Protein AF-A0A8X6YL92-F1 (afdb_monomer_lite)

Radius of gyration: 33.21 Å; chains: 1; bounding box: 77×21×109 Å

Organism: NCBI:txid2747483

Foldseek 3Di:
DDDDDFQFADFAPDPAPQKDWPDRGGTAQDKIAIDGDQQWDWADDRIWGQHPVNYIPDHHIYTDGQFADDADAADQKDKAADPGGTAFGKIAIDHHAQWDWDFDGMWGQHSNNYTPDHHTHTAGWAAQLDAADQWGKPPDDRIGDAQDKIAIGGHPQWDWDWDRMWGQHRSSYTPGHDIHIDGDDDDD

InterPro domains:
  IPR000436 Sushi/SCR/CCP domain [PF00084] (9-63)
  IPR000436 Sushi/SCR/CCP domain [PF00084] (68-122)
  IPR000436 Sushi/SCR/CCP domain [PF00084] (126-181)
  IPR000436 Sushi/SCR/CCP domain [PS50923] (7-65)
  IPR000436 Sushi/SCR/CCP domain [PS50923] (66-124)
  IPR000436 Sushi/SCR/CCP domain [PS50923] (125-183)
  IPR000436 Sushi/SCR/CCP domain [SM00032] (9-63)
  IPR000436 Sushi/SCR/CCP domain [SM00032] (68-122)
  IPR000436 Sushi/SCR/CCP domain [SM00032] (126-181)
  IPR000436 Sushi/SCR/CCP domain [cd00033] (9-64)
  IPR000436 Sushi/SCR/CCP domain [cd00033] (68-123)
  IPR000436 Sushi/SCR/CCP domain [cd00033] (126-182)
  IPR035976 Sushi/SCR/CCP superfamily [SSF57535] (7-77)
  IPR035976 Sushi/SCR/CCP superfamily [SSF57535] (62-125)
  IPR035976 Sushi/SCR/CCP superfamily [SSF57535] (125-183)
  IPR051277 SEZ6/CSMD/C4BPB Neuronal & Immune Regulators [PTHR45656] (9-184)

pLDDT: mean 91.44, std 8.13, range [45.53, 98.0]

Structure (mmCIF, N/CA/C/O backbone):
data_AF-A0A8X6YL92-F1
#
_entry.id   AF-A0A8X6YL92-F1
#
loop_
_atom_site.group_PDB
_atom_site.id
_atom_site.type_symbol
_atom_site.label_atom_id
_atom_site.label_alt_id
_atom_site.label_comp_id
_atom_site.label_asym_id
_atom_site.label_entity_id
_atom_site.label_seq_id
_atom_site.pdbx_PDB_ins_code
_atom_site.Cartn_x
_atom_site.Cartn_y
_atom_site.Cartn_z
_atom_site.occupancy
_atom_site.B_iso_or_equiv
_atom_site.auth_seq_id
_atom_site.auth_comp_id
_atom_site.auth_asym_id
_atom_site.auth_atom_id
_atom_site.pdbx_PDB_model_num
ATOM 1 N N . MET A 1 1 ? -34.386 1.528 66.448 1.00 45.53 1 MET A N 1
ATOM 2 C CA . MET A 1 1 ? -33.677 2.077 65.272 1.00 45.53 1 MET A CA 1
ATOM 3 C C . MET A 1 1 ? -34.013 1.185 64.087 1.00 45.53 1 MET A C 1
ATOM 5 O O . MET A 1 1 ? -33.900 -0.024 64.230 1.00 45.53 1 MET A O 1
ATOM 9 N N . CYS A 1 2 ? -34.526 1.742 62.989 1.00 58.66 2 CYS A N 1
ATOM 10 C CA . CYS A 1 2 ? -34.916 0.974 61.805 1.00 58.66 2 CYS A CA 1
ATOM 11 C C . CYS A 1 2 ? -33.681 0.798 60.910 1.00 58.66 2 CYS A C 1
ATOM 13 O O . CYS A 1 2 ? -33.116 1.792 60.460 1.00 58.66 2 CYS A O 1
ATOM 15 N N . PHE A 1 3 ? -33.233 -0.439 60.689 1.00 60.66 3 PHE A N 1
ATOM 16 C CA . PHE A 1 3 ? -32.229 -0.733 59.668 1.00 60.66 3 PHE A CA 1
ATOM 17 C C . PHE A 1 3 ? -32.929 -0.648 58.311 1.00 60.66 3 PHE A C 1
ATOM 19 O O . PHE A 1 3 ? -33.671 -1.552 57.939 1.00 60.66 3 PHE A O 1
ATOM 26 N N . ILE A 1 4 ? -32.744 0.458 57.591 1.00 66.81 4 ILE A N 1
ATOM 27 C CA . ILE A 1 4 ? -33.163 0.539 56.191 1.00 66.81 4 ILE A CA 1
ATOM 28 C C . ILE A 1 4 ? -32.165 -0.315 55.399 1.00 66.81 4 ILE A C 1
ATOM 30 O O . ILE A 1 4 ? -30.976 0.013 55.406 1.00 66.81 4 ILE A O 1
ATOM 34 N N . PRO A 1 5 ? -32.593 -1.412 54.749 1.00 68.69 5 PRO A N 1
ATOM 35 C CA . PRO A 1 5 ? -31.686 -2.213 53.946 1.00 68.69 5 PRO A CA 1
ATOM 36 C C . PRO A 1 5 ? -31.188 -1.364 52.775 1.00 68.69 5 PRO A C 1
ATOM 38 O O . PRO A 1 5 ? -31.976 -0.840 51.986 1.00 68.69 5 PRO A O 1
ATOM 41 N N . VAL A 1 6 ? -29.869 -1.199 52.682 1.00 76.62 6 VAL A N 1
ATOM 42 C CA . VAL A 1 6 ? -29.249 -0.487 51.565 1.00 76.62 6 VAL A CA 1
ATOM 43 C C . VAL A 1 6 ? -29.395 -1.371 50.333 1.00 76.62 6 VAL A C 1
ATOM 45 O O . VAL A 1 6 ? -28.837 -2.463 50.275 1.00 76.62 6 VAL A O 1
ATOM 48 N N . ILE A 1 7 ? -30.161 -0.908 49.348 1.00 83.62 7 ILE A N 1
ATOM 49 C CA . ILE A 1 7 ? -30.271 -1.589 48.059 1.00 83.62 7 ILE A CA 1
ATOM 50 C C . ILE A 1 7 ? -28.931 -1.404 47.345 1.00 83.62 7 ILE A C 1
ATOM 52 O O . ILE A 1 7 ? -28.577 -0.283 46.963 1.00 83.62 7 ILE A O 1
ATOM 56 N N . GLN A 1 8 ? -28.186 -2.497 47.209 1.00 88.50 8 GLN A N 1
ATOM 57 C CA . GLN A 1 8 ? -26.907 -2.537 46.513 1.00 88.50 8 GLN A CA 1
ATOM 58 C C . GLN A 1 8 ? -26.902 -3.653 45.479 1.00 88.50 8 GLN A C 1
ATOM 60 O O . GLN A 1 8 ? -27.349 -4.762 45.755 1.00 88.50 8 GLN A O 1
ATOM 65 N N . CYS A 1 9 ? -26.369 -3.348 44.304 1.00 89.06 9 CYS A N 1
ATOM 66 C CA . CYS A 1 9 ? -26.161 -4.321 43.248 1.00 89.06 9 CYS A CA 1
ATOM 67 C C . CYS A 1 9 ? -24.878 -5.138 43.484 1.00 89.06 9 CYS A C 1
ATOM 69 O O . CYS A 1 9 ? -23.947 -4.659 44.149 1.00 89.06 9 CYS A O 1
ATOM 71 N N . PRO A 1 10 ? -24.799 -6.368 42.941 1.00 89.00 10 PRO A N 1
ATOM 72 C CA . PRO A 1 10 ? -23.614 -7.207 43.069 1.00 89.00 10 PRO A CA 1
ATOM 73 C C . PRO A 1 10 ? -22.372 -6.535 42.454 1.00 89.00 10 PRO A C 1
ATOM 75 O O . PRO A 1 10 ? -22.501 -5.701 41.549 1.00 89.00 10 PRO A O 1
ATOM 78 N N . PRO A 1 11 ? -21.155 -6.877 42.931 1.00 87.44 11 PRO A N 1
ATOM 79 C CA . PRO A 1 11 ? -19.922 -6.479 42.259 1.00 87.44 11 PRO A CA 1
ATOM 80 C C . PRO A 1 11 ? -19.959 -6.888 40.783 1.00 87.44 11 PRO A C 1
ATOM 82 O O . PRO A 1 11 ? -20.392 -7.990 40.454 1.00 87.44 11 PRO A O 1
ATOM 85 N N . LEU A 1 12 ? -19.499 -5.999 39.906 1.00 84.69 12 LEU A N 1
ATOM 86 C CA . LEU A 1 12 ? -19.328 -6.313 38.492 1.00 84.69 12 LEU A CA 1
ATOM 87 C C . LEU A 1 12 ? -18.111 -7.230 38.356 1.00 84.69 12 LEU A C 1
ATOM 89 O O . LEU A 1 12 ? -17.014 -6.848 38.760 1.00 84.69 12 LEU A O 1
ATOM 93 N N . ASN A 1 13 ? -18.310 -8.431 37.818 1.00 78.00 13 ASN A N 1
ATOM 94 C CA . ASN A 1 13 ? -17.210 -9.300 37.421 1.00 78.00 13 ASN A CA 1
ATOM 95 C C . ASN A 1 13 ? -16.853 -8.968 35.971 1.00 78.00 13 ASN A C 1
ATOM 97 O O . ASN A 1 13 ? -17.548 -9.398 35.053 1.00 78.00 13 ASN A O 1
ATOM 101 N N . LEU A 1 14 ? -15.843 -8.122 35.780 1.00 79.56 14 LEU A N 1
ATOM 102 C CA . LEU A 1 14 ? -15.390 -7.726 34.450 1.00 79.56 14 LEU A CA 1
ATOM 103 C C . LEU A 1 14 ? -14.386 -8.767 33.960 1.00 79.56 14 LEU A C 1
ATOM 105 O O . LEU A 1 14 ? -13.250 -8.798 34.423 1.00 79.56 14 LEU A O 1
ATOM 109 N N . GLU A 1 15 ? -14.829 -9.644 33.064 1.00 76.25 15 GLU A N 1
ATOM 110 C CA . GLU A 1 15 ? -13.953 -10.650 32.452 1.00 76.25 15 GLU A CA 1
ATOM 111 C C . GLU A 1 15 ? -13.020 -10.031 31.400 1.00 76.25 15 GLU A C 1
ATOM 113 O O . GLU A 1 15 ? -11.918 -10.529 31.179 1.00 76.25 15 GLU A O 1
ATOM 118 N N . ASP A 1 16 ? -13.429 -8.914 30.790 1.00 79.00 16 ASP A N 1
ATOM 119 C CA . ASP A 1 16 ? -12.630 -8.180 29.815 1.00 79.00 16 ASP A CA 1
ATOM 120 C C . ASP A 1 16 ? -11.698 -7.164 30.489 1.00 79.00 16 ASP A C 1
ATOM 122 O O . ASP A 1 16 ? -12.131 -6.179 31.092 1.00 79.00 16 ASP A O 1
ATOM 126 N N . THR A 1 17 ? -10.393 -7.386 30.336 1.00 78.62 17 THR A N 1
ATOM 127 C CA . THR A 1 17 ? -9.331 -6.534 30.882 1.00 78.62 17 THR A CA 1
ATOM 128 C C . THR A 1 17 ? -9.236 -5.158 30.223 1.00 78.62 17 THR A C 1
ATOM 130 O O . THR A 1 17 ? -8.612 -4.258 30.785 1.00 78.62 17 THR A O 1
ATOM 133 N N . HIS A 1 18 ? -9.807 -4.980 29.029 1.00 82.69 18 HIS A N 1
ATOM 134 C CA . HIS A 1 18 ? -9.761 -3.717 28.289 1.00 82.69 18 HIS A CA 1
ATOM 135 C C . HIS A 1 18 ? -10.883 -2.762 28.693 1.00 82.69 18 HIS A C 1
ATOM 137 O O . HIS A 1 18 ? -10.782 -1.561 28.442 1.00 82.69 18 HIS A O 1
ATOM 143 N N . LEU A 1 19 ? -11.933 -3.267 29.340 1.00 90.12 19 LEU A N 1
ATOM 144 C CA . LEU A 1 19 ? -13.094 -2.474 29.702 1.00 90.12 19 LEU A CA 1
ATOM 145 C C . LEU A 1 19 ? -12.771 -1.491 30.837 1.00 90.12 19 LEU A C 1
ATOM 147 O O . LEU A 1 19 ? -12.385 -1.881 31.940 1.00 90.12 19 LEU A O 1
ATOM 151 N N . ARG A 1 20 ? -12.959 -0.192 30.584 1.00 88.62 20 ARG A N 1
ATOM 152 C CA . ARG A 1 20 ? -12.733 0.877 31.568 1.00 88.62 20 ARG A CA 1
ATOM 1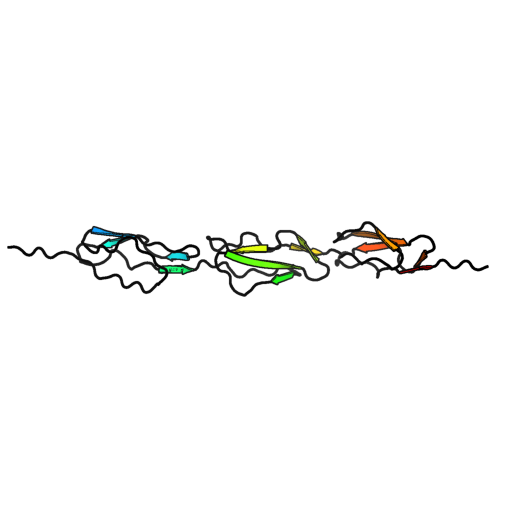53 C C . ARG A 1 20 ? -14.056 1.331 32.168 1.00 88.62 20 ARG A C 1
ATOM 155 O O . ARG A 1 20 ? -15.040 1.491 31.452 1.00 88.62 20 ARG A O 1
ATOM 162 N N . THR A 1 21 ? -14.072 1.582 33.478 1.00 86.12 21 THR A N 1
ATOM 163 C CA . THR A 1 21 ? -15.259 2.071 34.198 1.00 86.12 21 THR A CA 1
ATOM 164 C C . THR A 1 21 ? -14.949 3.331 34.982 1.00 86.12 21 THR A C 1
ATOM 166 O O . THR A 1 21 ? -13.956 3.368 35.707 1.00 86.12 21 THR A O 1
ATOM 169 N N . GLU A 1 22 ? -15.831 4.324 34.918 1.00 73.31 22 GLU A N 1
ATOM 170 C CA . GLU A 1 22 ? -15.647 5.597 35.634 1.00 73.31 22 GLU A CA 1
ATOM 171 C C . GLU A 1 22 ? -16.256 5.604 37.047 1.00 73.31 22 GLU A C 1
ATOM 173 O O . GLU A 1 22 ? -15.934 6.468 37.862 1.00 73.31 22 GLU A O 1
ATOM 178 N N . ALA A 1 23 ? -17.131 4.644 37.368 1.00 71.38 23 ALA A N 1
ATOM 179 C CA . ALA A 1 23 ? -17.841 4.597 38.643 1.00 71.38 23 ALA A CA 1
ATOM 180 C C . ALA A 1 23 ? -17.914 3.180 39.223 1.00 71.38 23 ALA A C 1
ATOM 182 O O . ALA A 1 23 ? -18.329 2.237 38.558 1.00 71.38 23 ALA A O 1
ATOM 183 N N . HIS A 1 24 ? -17.602 3.060 40.514 1.00 73.31 24 HIS A N 1
ATOM 184 C CA . HIS A 1 24 ? -17.739 1.818 41.287 1.00 73.31 24 HIS A CA 1
ATOM 185 C C . HIS A 1 24 ? -18.915 1.860 42.277 1.00 73.31 24 HIS A C 1
ATOM 187 O O . HIS A 1 24 ? -19.033 0.987 43.139 1.00 73.31 24 HIS A O 1
ATOM 193 N N . ASN A 1 25 ? -19.776 2.887 42.207 1.00 82.88 25 ASN A N 1
ATOM 194 C CA . ASN A 1 25 ? -20.928 2.984 43.099 1.00 82.88 25 ASN A CA 1
ATOM 195 C C . ASN A 1 25 ? -22.001 1.962 42.696 1.00 82.88 25 ASN A C 1
ATOM 197 O O . ASN A 1 25 ? -22.417 1.894 41.540 1.00 82.88 25 ASN A O 1
ATOM 201 N N . ARG A 1 26 ? -22.473 1.191 43.675 1.00 88.38 26 ARG A N 1
ATOM 202 C CA . ARG A 1 26 ? -23.428 0.090 43.499 1.00 88.38 26 ARG A CA 1
ATOM 203 C C . ARG A 1 26 ? -24.756 0.332 44.213 1.00 88.38 26 ARG A C 1
ATOM 205 O O . ARG A 1 26 ? -25.547 -0.595 44.312 1.00 88.38 26 ARG A O 1
ATOM 212 N N . THR A 1 27 ? -24.989 1.516 44.780 1.00 90.88 27 THR A N 1
ATOM 213 C CA . THR A 1 27 ? -26.267 1.836 45.435 1.00 90.88 27 THR A CA 1
ATOM 214 C C . THR A 1 27 ? -27.390 1.978 44.417 1.00 90.88 27 THR A C 1
ATOM 216 O O . THR A 1 27 ? -27.150 2.414 43.298 1.00 90.88 27 THR A O 1
ATOM 219 N N . TYR A 1 28 ? -28.629 1.701 44.819 1.00 92.00 28 TYR A N 1
ATOM 220 C CA . TYR A 1 28 ? -29.815 1.962 43.998 1.00 92.00 28 TYR A CA 1
ATOM 221 C C . TYR A 1 28 ? -29.763 3.314 43.267 1.00 92.00 28 TYR A C 1
ATOM 223 O O . TYR A 1 28 ? -29.473 4.349 43.870 1.00 92.00 28 TYR A O 1
ATOM 231 N N . GLY A 1 29 ? -30.043 3.289 41.963 1.00 90.12 29 GLY A N 1
ATOM 232 C CA . GLY A 1 29 ? -30.002 4.454 41.082 1.00 90.12 29 GLY A CA 1
ATOM 233 C C . GLY A 1 29 ? -28.601 4.865 40.616 1.00 90.12 29 GLY A C 1
ATOM 234 O O . GLY A 1 29 ? -28.495 5.777 39.796 1.00 90.12 29 GLY A O 1
ATOM 235 N N . SER A 1 30 ? -27.528 4.217 41.090 1.00 91.06 30 SER A N 1
ATOM 236 C CA . SER A 1 30 ? -26.180 4.468 40.577 1.00 91.06 30 SER A CA 1
ATOM 237 C C . SER A 1 30 ? -26.076 4.067 39.107 1.00 91.06 30 SER A C 1
ATOM 239 O O . SER A 1 30 ? -26.706 3.106 38.661 1.00 91.06 30 SER A O 1
ATOM 241 N N . ARG A 1 31 ? -25.276 4.826 38.356 1.00 92.44 31 ARG A N 1
ATOM 242 C CA . ARG A 1 31 ? -24.988 4.587 36.941 1.00 92.44 31 ARG A CA 1
ATOM 243 C C . ARG A 1 31 ? -23.511 4.250 36.807 1.00 92.44 31 ARG A C 1
ATOM 245 O O . ARG A 1 31 ? -22.675 4.979 37.338 1.00 92.44 31 ARG A O 1
ATOM 252 N N . VAL A 1 32 ? -23.208 3.168 36.105 1.00 91.38 32 VAL A N 1
ATOM 253 C CA . VAL A 1 32 ? -21.837 2.787 35.759 1.00 91.38 32 VAL A CA 1
ATOM 254 C C . VAL A 1 32 ? -21.682 2.981 34.264 1.00 91.38 32 VAL A C 1
ATOM 256 O O . VAL A 1 32 ? -22.433 2.383 33.498 1.00 91.38 32 VAL A O 1
ATOM 259 N N . MET A 1 33 ? -20.758 3.857 33.876 1.00 92.56 33 MET A N 1
ATOM 260 C CA . MET A 1 33 ? -20.428 4.127 32.482 1.00 92.56 33 MET A CA 1
ATOM 261 C C . MET A 1 33 ? -19.157 3.376 32.100 1.00 92.56 33 MET A C 1
ATOM 263 O O . MET A 1 33 ? -18.184 3.364 32.862 1.00 92.56 33 MET A O 1
ATOM 267 N N . PHE A 1 34 ? -19.204 2.762 30.926 1.00 93.12 34 PHE A N 1
ATOM 268 C CA . PHE A 1 34 ? -18.147 1.949 30.356 1.00 93.12 34 PHE A CA 1
ATOM 269 C C . PHE A 1 34 ? -17.548 2.628 29.130 1.00 93.12 34 PHE A C 1
ATOM 271 O O . PHE A 1 34 ? -18.253 3.274 28.354 1.00 93.12 34 PHE A O 1
ATOM 278 N N . SER A 1 35 ? -16.247 2.448 28.939 1.00 93.88 35 SER A N 1
ATOM 279 C CA . SER A 1 35 ? -15.537 2.878 27.740 1.00 93.88 35 SER A CA 1
ATOM 280 C C . SER A 1 35 ? -14.472 1.861 27.344 1.00 93.88 35 SER A C 1
ATOM 282 O O . SER A 1 35 ? -13.963 1.108 28.178 1.00 93.88 35 SER A O 1
ATOM 284 N N . CYS A 1 36 ? -14.145 1.847 26.054 1.00 93.50 36 CYS A N 1
ATOM 285 C CA . CYS A 1 36 ? -13.079 1.024 25.497 1.00 93.50 36 CYS A CA 1
ATOM 286 C C . CYS A 1 36 ? -11.857 1.886 25.150 1.00 93.50 36 CYS A C 1
ATOM 288 O O . CYS A 1 36 ? -12.002 3.080 24.865 1.00 93.50 36 CYS A O 1
ATOM 290 N N . PRO A 1 37 ? -10.640 1.319 25.204 1.00 92.25 37 PRO A N 1
ATOM 291 C CA . PRO A 1 37 ? -9.440 1.995 24.732 1.00 92.25 37 PRO A CA 1
ATOM 292 C C . PRO A 1 37 ? -9.481 2.185 23.208 1.00 92.25 37 PRO A C 1
ATOM 294 O O . PRO A 1 37 ? -10.269 1.556 22.505 1.00 92.25 37 PRO A O 1
ATOM 297 N N . THR A 1 38 ? -8.601 3.041 22.689 1.00 90.38 38 THR A N 1
ATOM 298 C CA . THR A 1 38 ? -8.422 3.227 21.242 1.00 90.38 38 THR A CA 1
ATOM 299 C C . THR A 1 38 ? -8.152 1.891 20.541 1.00 90.38 38 THR A C 1
ATOM 301 O O . THR A 1 38 ? -7.377 1.081 21.049 1.00 90.38 38 THR A O 1
ATOM 304 N N . GLY A 1 39 ? -8.779 1.676 19.380 1.00 92.00 39 GLY A N 1
ATOM 305 C CA . GLY A 1 39 ? -8.692 0.423 18.617 1.00 92.00 39 GLY A CA 1
ATOM 306 C C . GLY A 1 39 ? -9.675 -0.662 19.071 1.00 92.00 39 GLY A C 1
ATOM 307 O O . GLY A 1 39 ? -9.600 -1.786 18.589 1.00 92.00 39 GLY A O 1
ATOM 308 N N . TYR A 1 40 ? -10.591 -0.341 19.989 1.00 93.69 40 TYR A N 1
ATOM 309 C CA . TYR A 1 40 ? -11.650 -1.239 20.442 1.00 93.69 40 TYR A CA 1
ATOM 310 C C . TYR A 1 40 ? -13.012 -0.550 20.363 1.00 93.69 40 TYR A C 1
ATOM 312 O O . TYR A 1 40 ? -13.141 0.635 20.683 1.00 93.69 40 TYR A O 1
ATOM 320 N N . ARG A 1 41 ? -14.046 -1.310 19.999 1.00 93.38 41 ARG A N 1
ATOM 321 C CA . ARG A 1 41 ? -15.442 -0.864 20.026 1.00 93.38 41 ARG A CA 1
ATOM 322 C C . ARG A 1 41 ? -16.182 -1.477 21.207 1.00 93.38 41 ARG A C 1
ATOM 324 O O . ARG A 1 41 ? -15.973 -2.638 21.549 1.00 93.38 41 ARG A O 1
ATOM 331 N N . LEU A 1 42 ? -17.070 -0.694 21.814 1.00 94.44 42 LEU A N 1
ATOM 332 C CA . LEU A 1 42 ? -17.914 -1.157 22.912 1.00 94.44 42 LEU A CA 1
ATOM 333 C C . LEU A 1 42 ? -19.126 -1.910 22.359 1.00 94.44 42 LEU A C 1
ATOM 335 O O . LEU A 1 42 ? -19.917 -1.344 21.605 1.00 94.44 42 LEU A O 1
ATOM 339 N N . VAL A 1 43 ? -19.283 -3.169 22.766 1.00 94.56 43 VAL A N 1
ATOM 340 C CA . VAL A 1 43 ? -20.409 -4.027 22.384 1.00 94.56 43 VAL A CA 1
ATOM 341 C C . VAL A 1 43 ? -21.306 -4.252 23.602 1.00 94.56 43 VAL A C 1
ATOM 343 O O . VAL A 1 43 ? -20.903 -4.870 24.586 1.00 94.56 43 VAL A O 1
ATOM 346 N N . GLY A 1 44 ? -22.534 -3.725 23.540 1.00 94.12 44 GLY A N 1
ATOM 347 C CA . GLY A 1 44 ? -23.525 -3.773 24.622 1.00 94.12 44 GLY A CA 1
ATOM 348 C C . GLY A 1 44 ? -23.931 -2.387 25.135 1.00 94.12 44 GLY A C 1
ATOM 349 O O . GLY A 1 44 ? -23.719 -1.375 24.466 1.00 94.12 44 GLY A O 1
ATOM 350 N N . SER A 1 45 ? -24.537 -2.334 26.325 1.00 94.81 45 SER A N 1
ATOM 351 C CA . SER A 1 45 ? -24.978 -1.076 26.943 1.00 94.81 45 SER A CA 1
ATOM 352 C C . SER A 1 45 ? -23.780 -0.284 27.494 1.00 94.81 45 SER A C 1
ATOM 354 O O . SER A 1 45 ? -23.112 -0.766 28.409 1.00 94.81 45 SER A O 1
ATOM 356 N N . PRO A 1 46 ? -23.521 0.960 27.038 1.00 93.69 46 PRO A N 1
ATOM 357 C CA . PRO A 1 46 ? -22.417 1.779 27.554 1.00 93.69 46 PRO A CA 1
ATOM 358 C C . PRO A 1 46 ? -22.667 2.272 28.984 1.00 93.69 46 PRO A C 1
ATOM 360 O O . PRO A 1 46 ? -21.750 2.747 29.651 1.00 93.69 46 PRO A O 1
ATOM 363 N N . VAL A 1 47 ? -23.913 2.190 29.460 1.00 93.69 47 VAL A N 1
ATOM 364 C CA . VAL A 1 47 ? -24.308 2.575 30.812 1.00 93.69 47 VAL A CA 1
ATOM 365 C C . VAL A 1 47 ? -25.260 1.535 31.380 1.00 93.69 47 VAL A C 1
ATOM 367 O O . VAL A 1 47 ? -26.281 1.245 30.763 1.00 93.69 47 VAL A O 1
ATOM 370 N N . ILE A 1 48 ? -24.973 1.056 32.588 1.00 93.69 48 ILE A N 1
ATOM 371 C CA . ILE A 1 48 ? -25.889 0.209 33.364 1.00 93.69 48 ILE A CA 1
ATOM 372 C C . ILE A 1 48 ? -26.316 0.913 34.650 1.00 93.69 48 ILE A C 1
ATOM 374 O O . ILE A 1 48 ? -25.588 1.750 35.192 1.00 93.69 48 ILE A O 1
ATOM 378 N N . ILE A 1 49 ? -27.511 0.582 35.137 1.00 93.94 49 ILE A N 1
ATOM 379 C CA . ILE A 1 49 ? -28.136 1.236 36.292 1.00 93.94 49 ILE A CA 1
ATOM 380 C C . ILE A 1 49 ? -28.444 0.202 37.371 1.00 93.94 49 ILE A C 1
ATOM 382 O O . ILE A 1 49 ? -28.961 -0.871 37.062 1.00 93.94 49 ILE A O 1
ATOM 386 N N . CYS A 1 50 ? -28.166 0.524 38.636 1.00 93.19 50 CYS A N 1
ATOM 387 C CA . CYS A 1 50 ? -28.564 -0.336 39.746 1.00 93.19 50 CYS A CA 1
ATOM 388 C C . CYS A 1 50 ? -30.063 -0.189 40.045 1.00 93.19 50 CYS A C 1
ATOM 390 O O . CYS A 1 50 ? -30.529 0.865 40.494 1.00 93.19 50 CYS A O 1
ATOM 392 N N . LEU A 1 51 ? -30.828 -1.248 39.791 1.00 94.06 51 LEU A N 1
ATOM 393 C CA . LEU A 1 51 ? -32.280 -1.275 39.929 1.00 94.06 51 LEU A CA 1
ATOM 394 C C . LEU A 1 51 ? -32.723 -1.590 41.368 1.00 94.06 51 LEU A C 1
ATOM 396 O O . LEU A 1 51 ? -31.961 -2.052 42.219 1.00 94.06 51 LEU A O 1
ATOM 400 N N . LYS A 1 52 ? -34.007 -1.345 41.661 1.00 93.12 52 LYS A N 1
ATOM 401 C CA . LYS A 1 52 ? -34.593 -1.539 43.004 1.00 93.12 52 LYS A CA 1
ATOM 402 C C . LYS A 1 52 ? -34.566 -3.002 43.467 1.00 93.12 52 LYS A C 1
ATOM 404 O O . LYS A 1 52 ? -34.514 -3.269 44.663 1.00 93.12 52 LYS A O 1
ATOM 409 N N . ASN A 1 53 ? -34.604 -3.938 42.523 1.00 93.31 53 ASN A N 1
ATOM 410 C CA . ASN A 1 53 ? -34.533 -5.383 42.749 1.00 93.31 53 ASN A CA 1
ATOM 411 C C . ASN A 1 53 ? -33.097 -5.888 43.005 1.00 93.31 53 ASN A C 1
ATOM 413 O O . ASN A 1 53 ? -32.891 -7.096 42.992 1.00 93.31 53 ASN A O 1
ATOM 417 N N . GLN A 1 54 ? -32.129 -4.989 43.236 1.00 91.25 54 GLN A N 1
ATOM 418 C CA . GLN A 1 54 ? -30.720 -5.318 43.491 1.00 91.25 54 GLN A CA 1
ATOM 419 C C . GLN A 1 54 ? -30.011 -5.971 42.291 1.00 91.25 54 GLN A C 1
ATOM 421 O O . GLN A 1 54 ? -28.993 -6.638 42.462 1.00 91.25 54 GLN A O 1
ATOM 426 N N . THR A 1 55 ? -30.510 -5.756 41.068 1.00 93.31 55 THR A N 1
ATOM 427 C CA . THR A 1 55 ? -29.842 -6.186 39.831 1.00 93.31 55 THR A CA 1
ATOM 428 C C . THR A 1 55 ? -29.412 -4.992 38.990 1.00 93.31 55 THR A C 1
ATOM 430 O O . THR A 1 55 ? -29.973 -3.899 39.087 1.00 93.31 55 THR A O 1
ATOM 433 N N . TRP A 1 56 ? -28.418 -5.202 38.135 1.00 93.38 56 TRP A N 1
ATOM 434 C CA . TRP A 1 56 ? -28.085 -4.246 37.084 1.00 93.38 56 TRP A CA 1
ATOM 435 C C . TRP A 1 56 ? -29.158 -4.259 35.989 1.00 93.38 56 TRP A C 1
ATOM 437 O O . TRP A 1 56 ? -29.848 -5.265 35.813 1.00 93.38 56 TRP A O 1
ATOM 447 N N . SER A 1 57 ? -29.324 -3.133 35.293 1.00 95.25 57 SER A N 1
ATOM 448 C CA . SER A 1 57 ? -30.279 -3.002 34.184 1.00 95.25 57 SER A CA 1
ATOM 449 C C . SER A 1 57 ? -29.930 -3.881 32.989 1.00 95.25 57 SER A C 1
ATOM 451 O O . SER A 1 57 ? -30.837 -4.392 32.346 1.00 95.25 57 SER A O 1
ATOM 453 N N . ASP A 1 58 ? -28.634 -4.077 32.743 1.00 94.19 58 ASP A N 1
ATOM 454 C CA . ASP A 1 58 ? -28.083 -4.926 31.690 1.00 94.19 58 ASP A CA 1
ATOM 455 C C . ASP A 1 58 ? -26.832 -5.653 32.203 1.00 94.19 58 ASP A C 1
ATOM 457 O O . ASP A 1 58 ? -26.296 -5.334 33.273 1.00 94.19 58 ASP A O 1
ATOM 461 N N . ALA A 1 59 ? -26.352 -6.620 31.421 1.00 92.12 59 ALA A N 1
ATOM 462 C CA . ALA A 1 59 ? -25.037 -7.218 31.623 1.00 92.12 59 ALA A CA 1
ATOM 463 C C . ALA A 1 59 ? -23.915 -6.201 31.310 1.00 92.12 59 ALA A C 1
ATOM 465 O O . ALA A 1 59 ? -24.126 -5.291 30.503 1.00 92.12 59 ALA A O 1
ATOM 466 N N . PRO A 1 60 ? -22.720 -6.343 31.918 1.00 90.50 60 PRO A N 1
ATOM 467 C CA . PRO A 1 60 ? -21.560 -5.545 31.531 1.00 90.50 60 PRO A CA 1
ATOM 468 C C . PRO A 1 60 ? -21.263 -5.712 30.029 1.00 90.50 60 PRO A C 1
ATOM 470 O O . PRO A 1 60 ? -21.303 -6.846 29.543 1.00 90.50 60 PRO A O 1
ATOM 473 N N . PRO A 1 61 ? -20.974 -4.625 29.291 1.00 94.38 61 PRO A N 1
ATOM 474 C CA . PRO A 1 61 ? -20.524 -4.724 27.906 1.00 94.38 61 PRO A CA 1
ATOM 475 C C . PRO A 1 61 ? -19.106 -5.307 27.838 1.00 94.38 61 PRO A C 1
ATOM 477 O O . PRO A 1 61 ? -18.436 -5.463 28.860 1.00 94.38 61 PRO A O 1
ATOM 480 N N . PHE A 1 62 ? -18.626 -5.573 26.628 1.00 93.75 62 PHE A N 1
ATOM 481 C CA . PHE A 1 62 ? -17.232 -5.943 26.377 1.00 93.75 62 PHE A CA 1
ATOM 482 C C . PHE A 1 62 ? -16.632 -5.087 25.258 1.00 93.75 62 PHE A C 1
ATOM 484 O O . PHE A 1 62 ? -17.352 -4.448 24.485 1.00 93.75 62 PHE A O 1
ATOM 491 N N . CYS A 1 63 ? -15.307 -5.049 25.204 1.00 94.50 63 CYS A N 1
ATOM 492 C CA . CYS A 1 63 ? -14.524 -4.363 24.196 1.00 94.50 63 CYS A CA 1
ATOM 493 C C . CYS A 1 63 ? -14.054 -5.364 23.145 1.00 94.50 63 CYS A C 1
ATOM 495 O O . CYS A 1 63 ? -13.257 -6.261 23.407 1.00 94.50 63 CYS A O 1
ATOM 497 N N . GLU A 1 64 ? -14.525 -5.178 21.921 1.00 93.31 64 GLU A N 1
ATOM 498 C CA . GLU A 1 64 ? -14.093 -5.966 20.775 1.00 93.31 64 GLU A CA 1
ATOM 499 C C . GLU A 1 64 ? -13.026 -5.190 20.003 1.00 93.31 64 GLU A C 1
ATOM 501 O O . GLU A 1 64 ? -13.193 -3.992 19.758 1.00 93.31 64 GLU A O 1
ATOM 506 N N . ALA A 1 65 ? -11.923 -5.850 19.646 1.00 93.44 65 ALA A N 1
ATOM 507 C CA . ALA A 1 65 ? -10.881 -5.228 18.840 1.00 93.44 65 ALA A CA 1
ATOM 508 C C . ALA A 1 65 ? -11.443 -4.844 17.466 1.00 93.44 65 ALA A C 1
ATOM 510 O O . ALA A 1 65 ? -12.185 -5.605 16.847 1.00 93.44 65 ALA A O 1
ATOM 511 N N . ILE A 1 66 ? -11.096 -3.649 17.002 1.00 95.50 66 ILE A N 1
ATOM 512 C CA . ILE A 1 66 ? -11.465 -3.182 15.673 1.00 95.50 66 ILE A CA 1
ATOM 513 C C . ILE A 1 66 ? -10.426 -3.725 14.698 1.00 95.50 66 ILE A C 1
ATOM 515 O O . ILE A 1 66 ? -9.229 -3.451 14.820 1.00 95.50 66 ILE A O 1
ATOM 519 N N . GLU A 1 67 ? -10.905 -4.516 13.748 1.00 95.12 67 GLU A N 1
ATOM 520 C CA . GLU A 1 67 ? -10.090 -5.198 12.754 1.00 95.12 67 GLU A CA 1
ATOM 521 C C . GLU A 1 67 ? -10.639 -4.896 11.360 1.00 95.12 67 GLU A C 1
ATOM 523 O O . GLU A 1 67 ? -11.852 -4.900 11.141 1.00 95.12 67 GLU A O 1
ATOM 528 N N . CYS A 1 68 ? -9.738 -4.609 10.428 1.00 95.56 68 CYS A N 1
ATOM 529 C CA . CYS A 1 68 ? -10.059 -4.457 9.021 1.00 95.56 68 CYS A CA 1
ATOM 530 C C . CYS A 1 68 ? -10.156 -5.819 8.337 1.00 95.56 68 CYS A C 1
ATOM 532 O O . CYS A 1 68 ? -9.430 -6.757 8.669 1.00 95.56 68 CYS A O 1
ATOM 534 N N . GLU A 1 69 ? -11.011 -5.922 7.320 1.00 94.44 69 GLU A N 1
ATOM 535 C CA . GLU A 1 69 ? -11.073 -7.142 6.515 1.00 94.44 69 GLU A CA 1
ATOM 536 C C . GLU A 1 69 ? -9.728 -7.412 5.820 1.00 94.44 69 GLU A C 1
ATOM 538 O O . GLU A 1 69 ? -9.097 -6.472 5.332 1.00 94.44 69 GLU A O 1
ATOM 543 N N . PRO A 1 70 ? -9.283 -8.675 5.703 1.00 92.69 70 PRO A N 1
ATOM 544 C CA . PRO A 1 70 ? -8.075 -9.003 4.955 1.00 92.69 70 PRO A CA 1
ATOM 545 C C . PRO A 1 70 ? -8.134 -8.428 3.527 1.00 92.69 70 PRO A C 1
ATOM 547 O O . PRO A 1 70 ? -9.113 -8.664 2.810 1.00 92.69 70 PRO A O 1
ATOM 550 N N . PRO A 1 71 ? -7.120 -7.667 3.078 1.00 89.12 71 PRO A N 1
ATOM 551 C CA . PRO A 1 71 ? -7.175 -7.009 1.780 1.00 89.12 71 PRO A CA 1
ATOM 552 C C . PRO A 1 71 ? -7.101 -8.019 0.632 1.00 89.12 71 PRO A C 1
ATOM 554 O O . PRO A 1 71 ? -6.397 -9.030 0.683 1.00 89.12 71 PRO A O 1
ATOM 557 N N . LEU A 1 72 ? -7.757 -7.686 -0.477 1.00 91.06 72 LEU A N 1
ATOM 558 C CA . LEU A 1 72 ? -7.591 -8.419 -1.727 1.00 91.06 72 LEU A CA 1
ATOM 559 C C . LEU A 1 72 ? -6.324 -7.956 -2.449 1.00 91.06 72 LEU A C 1
ATOM 561 O O . LEU A 1 72 ? -6.077 -6.758 -2.604 1.00 91.06 72 LEU A O 1
ATOM 565 N N . ALA A 1 73 ? -5.538 -8.915 -2.938 1.00 93.56 73 ALA A N 1
ATOM 566 C CA . ALA A 1 73 ? -4.394 -8.607 -3.782 1.00 93.56 73 ALA A CA 1
ATOM 567 C C . ALA A 1 73 ? -4.857 -7.996 -5.116 1.00 93.56 73 ALA A C 1
ATOM 569 O O . ALA A 1 73 ? -5.798 -8.509 -5.732 1.00 93.56 73 ALA A O 1
ATOM 570 N N . PRO A 1 74 ? -4.194 -6.933 -5.604 1.00 95.62 74 PRO A N 1
ATOM 571 C CA . PRO A 1 74 ? -4.507 -6.380 -6.909 1.00 95.62 74 PRO A CA 1
ATOM 572 C C . PRO A 1 74 ? -4.178 -7.388 -8.016 1.00 95.62 74 PRO A C 1
ATOM 574 O O . PRO A 1 74 ? -3.224 -8.164 -7.920 1.00 95.62 74 PRO A O 1
ATOM 577 N N . ASN A 1 75 ? -4.951 -7.363 -9.105 1.00 95.38 75 ASN A N 1
ATOM 578 C CA . ASN A 1 75 ? -4.660 -8.181 -10.283 1.00 95.38 75 ASN A CA 1
ATOM 579 C C . ASN A 1 75 ? -3.253 -7.865 -10.804 1.00 95.38 75 ASN A C 1
ATOM 581 O O . ASN A 1 75 ? -2.937 -6.703 -11.031 1.00 95.38 75 ASN A O 1
ATOM 585 N N . ASN A 1 76 ? -2.427 -8.890 -11.031 1.00 94.62 76 ASN A N 1
ATOM 586 C CA . ASN A 1 76 ? -0.999 -8.742 -11.349 1.00 94.62 76 ASN A CA 1
ATOM 587 C C . ASN A 1 76 ? -0.188 -8.004 -10.273 1.00 94.62 76 ASN A C 1
ATOM 589 O O . ASN A 1 76 ? 0.805 -7.353 -10.585 1.00 94.62 76 ASN A O 1
ATOM 593 N N . GLY A 1 77 ? -0.571 -8.143 -9.008 1.00 96.06 77 GLY A N 1
ATOM 594 C CA . GLY A 1 77 ? 0.198 -7.653 -7.879 1.00 96.06 77 GLY A CA 1
ATOM 595 C C . GLY A 1 77 ? 0.037 -8.523 -6.641 1.00 96.06 77 GLY A C 1
ATOM 596 O O . GLY A 1 77 ? -0.450 -9.653 -6.702 1.00 96.06 77 GLY A O 1
ATOM 597 N N . ARG A 1 78 ? 0.551 -8.023 -5.521 1.00 95.88 78 ARG A N 1
ATOM 598 C CA . ARG A 1 78 ? 0.666 -8.734 -4.247 1.00 95.88 78 ARG A CA 1
ATOM 599 C C . ARG A 1 78 ? 0.438 -7.773 -3.092 1.00 95.88 78 ARG A C 1
ATOM 601 O O . ARG A 1 78 ? 0.658 -6.569 -3.227 1.00 95.88 78 ARG A O 1
ATOM 608 N N . VAL A 1 79 ? 0.052 -8.344 -1.958 1.00 96.12 79 VAL A N 1
ATOM 609 C CA . VAL A 1 79 ? 0.023 -7.663 -0.666 1.00 96.12 79 VAL A CA 1
ATOM 610 C C . VAL A 1 79 ? 1.261 -8.075 0.123 1.00 96.12 79 VAL A C 1
ATOM 612 O O . VAL A 1 79 ? 1.599 -9.256 0.177 1.00 96.12 79 VAL A O 1
ATOM 615 N N . LEU A 1 80 ? 1.946 -7.097 0.701 1.00 94.88 80 LEU A N 1
ATOM 616 C CA . LEU A 1 80 ? 3.018 -7.268 1.668 1.00 94.88 80 LEU A CA 1
ATOM 617 C C . LEU A 1 80 ? 2.440 -6.893 3.036 1.00 94.88 80 LEU A C 1
ATOM 619 O O . LEU A 1 80 ? 2.305 -5.709 3.350 1.00 94.88 80 LEU A O 1
ATOM 623 N N . ASP A 1 81 ? 2.055 -7.901 3.816 1.00 91.00 81 ASP A N 1
ATOM 624 C CA . ASP A 1 81 ? 1.483 -7.740 5.153 1.00 91.00 81 ASP A CA 1
ATOM 625 C C . ASP A 1 81 ? 2.162 -8.656 6.188 1.00 91.00 81 ASP A C 1
ATOM 627 O O . ASP A 1 81 ? 3.081 -9.420 5.881 1.00 91.00 81 ASP A O 1
ATOM 631 N N . THR A 1 82 ? 1.724 -8.531 7.443 1.00 85.25 82 THR A N 1
ATOM 632 C CA . THR A 1 82 ? 2.177 -9.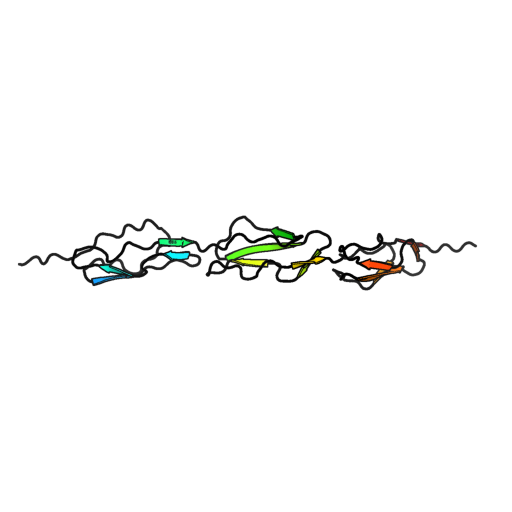362 8.571 1.00 85.25 82 THR A CA 1
ATOM 633 C C . THR A 1 82 ? 1.103 -10.339 9.066 1.00 85.25 82 THR A C 1
ATOM 635 O O . THR A 1 82 ? 1.313 -11.021 10.070 1.00 85.25 82 THR A O 1
ATOM 638 N N . GLY A 1 83 ? -0.048 -10.409 8.383 1.00 84.94 83 GLY A N 1
ATOM 639 C CA . GLY A 1 83 ? -1.223 -11.178 8.811 1.00 84.94 83 GLY A CA 1
ATOM 640 C C . GLY A 1 83 ? -1.972 -10.610 10.025 1.00 84.94 83 GLY A C 1
ATOM 641 O O . GLY A 1 83 ? -2.710 -11.348 10.674 1.00 84.94 83 GLY A O 1
ATOM 642 N N . ARG A 1 84 ? -1.759 -9.333 10.368 1.00 89.06 84 ARG A N 1
ATOM 643 C CA . ARG A 1 84 ? -2.510 -8.594 11.396 1.00 89.06 84 ARG A CA 1
ATOM 644 C C . ARG A 1 84 ? -3.161 -7.367 10.768 1.00 89.06 84 ARG A C 1
ATOM 646 O O . ARG A 1 84 ? -2.511 -6.685 9.974 1.00 89.06 84 ARG A O 1
ATOM 653 N N . TYR A 1 85 ? -4.422 -7.122 11.115 1.00 94.75 85 TYR A N 1
ATOM 654 C CA . TYR A 1 85 ? -5.249 -6.081 10.500 1.00 94.75 85 TYR A CA 1
ATOM 655 C C . TYR A 1 85 ? -5.951 -5.209 11.549 1.00 94.75 85 TYR A C 1
ATOM 657 O O . TYR A 1 85 ? -7.080 -4.775 11.349 1.00 94.75 85 TYR A O 1
ATOM 665 N N . LEU A 1 86 ? -5.302 -4.971 12.689 1.00 95.19 86 LEU A N 1
ATOM 666 C CA . LEU A 1 86 ? -5.860 -4.156 13.768 1.00 95.19 86 LEU A CA 1
ATOM 667 C C . LEU A 1 86 ? -5.749 -2.664 13.438 1.00 95.19 86 LEU A C 1
ATOM 669 O O . LEU A 1 86 ? -4.901 -2.257 12.645 1.00 95.19 86 LEU A O 1
ATOM 673 N N . THR A 1 87 ? -6.562 -1.822 14.082 1.00 95.56 87 THR A N 1
ATOM 674 C CA . THR A 1 87 ? -6.441 -0.360 13.949 1.00 95.56 87 THR A CA 1
ATOM 675 C C . THR A 1 87 ? -4.992 0.114 14.125 1.00 95.56 87 THR A C 1
ATOM 677 O O . THR A 1 87 ? -4.351 -0.149 15.143 1.00 95.56 87 THR A O 1
ATOM 680 N N . GLY A 1 88 ? -4.496 0.869 13.143 1.00 93.69 88 GLY A N 1
ATOM 681 C CA . GLY A 1 88 ? -3.126 1.379 13.073 1.00 93.69 88 GLY A CA 1
ATOM 682 C C . GLY A 1 88 ? -2.141 0.476 12.326 1.00 93.69 88 GLY A C 1
ATOM 683 O O . GLY A 1 88 ? -1.084 0.969 11.925 1.00 93.69 88 GLY A O 1
ATOM 684 N N . ASP A 1 89 ? -2.475 -0.796 12.082 1.00 94.50 89 ASP A N 1
ATOM 685 C CA . ASP A 1 89 ? -1.674 -1.660 11.215 1.00 94.50 89 ASP A CA 1
ATOM 686 C C . ASP A 1 89 ? -1.723 -1.143 9.773 1.00 94.50 89 ASP A C 1
ATOM 688 O O . ASP A 1 89 ? -2.740 -0.628 9.299 1.00 94.50 89 ASP A O 1
ATOM 692 N N . PHE A 1 90 ? -0.607 -1.284 9.061 1.00 94.25 90 PHE A N 1
ATOM 693 C CA . PHE A 1 90 ? -0.490 -0.896 7.662 1.00 94.25 90 PHE A CA 1
ATOM 694 C C . PHE A 1 90 ? 0.055 -2.043 6.825 1.00 94.25 90 PHE A C 1
ATOM 696 O O . PHE A 1 90 ? 0.764 -2.927 7.310 1.00 94.25 90 PHE A O 1
ATOM 703 N N . LEU A 1 91 ? -0.247 -1.983 5.538 1.00 95.31 91 LEU A N 1
ATOM 704 C CA . LEU A 1 91 ? 0.251 -2.926 4.550 1.00 95.31 91 LEU A CA 1
ATOM 705 C C . LEU A 1 91 ? 0.598 -2.219 3.255 1.00 95.31 91 LEU A C 1
ATOM 707 O O . LEU A 1 91 ? 0.142 -1.104 2.988 1.00 95.31 91 LEU A O 1
ATOM 711 N N . GLN A 1 92 ? 1.430 -2.885 2.461 1.00 96.62 92 GLN A N 1
ATOM 712 C CA . GLN A 1 92 ? 1.939 -2.344 1.213 1.00 96.62 92 GLN A CA 1
ATOM 713 C C . GLN A 1 92 ? 1.531 -3.224 0.034 1.00 96.62 92 GLN A C 1
ATOM 715 O O . GLN A 1 92 ? 1.707 -4.439 0.042 1.00 96.62 92 GLN A O 1
ATOM 720 N N . PHE A 1 93 ? 1.029 -2.598 -1.019 1.00 97.25 93 PHE A N 1
ATOM 721 C CA . PHE A 1 93 ? 0.757 -3.238 -2.293 1.00 97.25 93 PHE A CA 1
ATOM 722 C C . PHE A 1 93 ? 1.963 -3.120 -3.219 1.00 97.25 93 PHE A C 1
ATOM 724 O O . PHE A 1 93 ? 2.660 -2.105 -3.257 1.00 97.25 93 PHE A O 1
ATOM 731 N N . THR A 1 94 ? 2.186 -4.159 -4.016 1.00 96.06 94 THR A N 1
ATOM 732 C CA . THR A 1 94 ? 3.215 -4.167 -5.057 1.00 96.06 94 THR A CA 1
ATOM 733 C C . THR A 1 94 ? 2.685 -4.809 -6.329 1.00 96.06 94 THR A C 1
ATOM 735 O O . THR A 1 94 ? 1.797 -5.659 -6.275 1.00 96.06 94 THR A O 1
ATOM 738 N N . CYS A 1 95 ? 3.218 -4.408 -7.479 1.00 95.00 95 CYS A N 1
ATOM 739 C CA . CYS A 1 95 ? 2.869 -4.990 -8.768 1.00 95.00 95 CYS A CA 1
ATOM 740 C C . CYS A 1 95 ? 3.927 -6.006 -9.205 1.00 95.00 95 CYS A C 1
ATOM 742 O O . CYS A 1 95 ? 5.105 -5.900 -8.869 1.00 95.00 95 CYS A O 1
ATOM 744 N N . ASN A 1 96 ? 3.495 -7.024 -9.943 1.00 92.12 96 ASN A N 1
ATOM 745 C CA . ASN A 1 96 ? 4.395 -7.976 -10.580 1.00 92.12 96 ASN A CA 1
ATOM 746 C C . ASN A 1 96 ? 5.199 -7.278 -11.692 1.00 92.12 96 ASN A C 1
ATOM 748 O O . ASN A 1 96 ? 4.795 -6.238 -12.210 1.00 92.12 96 ASN A O 1
ATOM 752 N N . ALA A 1 97 ? 6.316 -7.885 -12.096 1.00 86.06 97 ALA A N 1
ATOM 753 C CA . ALA A 1 97 ? 7.160 -7.366 -13.172 1.00 86.06 97 ALA A CA 1
ATOM 754 C C . ALA A 1 97 ? 6.359 -7.090 -14.462 1.00 86.06 97 ALA A C 1
ATOM 756 O O . ALA A 1 97 ? 5.526 -7.905 -14.867 1.00 86.06 97 ALA A O 1
ATOM 757 N N . GLY A 1 98 ? 6.633 -5.952 -15.108 1.00 86.00 98 GLY A N 1
ATOM 758 C CA . GLY A 1 98 ? 5.895 -5.475 -16.289 1.00 86.00 98 GLY A CA 1
ATOM 759 C C . GLY A 1 98 ? 4.620 -4.686 -15.967 1.00 86.00 98 GLY A C 1
ATOM 760 O O . GLY A 1 98 ? 3.874 -4.322 -16.878 1.00 86.00 98 GLY A O 1
ATOM 761 N N . PHE A 1 99 ? 4.356 -4.416 -14.685 1.00 91.62 99 PHE A N 1
ATOM 762 C CA . PHE A 1 99 ? 3.233 -3.606 -14.232 1.00 91.62 99 PHE A CA 1
ATOM 763 C C . PHE A 1 99 ? 3.687 -2.534 -13.244 1.00 91.62 99 PHE A C 1
ATOM 765 O O . PHE A 1 99 ? 4.581 -2.749 -12.430 1.00 91.62 99 PHE A O 1
ATOM 772 N N . VAL A 1 100 ? 3.014 -1.389 -13.281 1.00 92.00 100 VAL A N 1
ATOM 773 C CA . VAL A 1 100 ? 3.232 -0.268 -12.365 1.00 92.00 100 VAL A CA 1
ATOM 774 C C . VAL A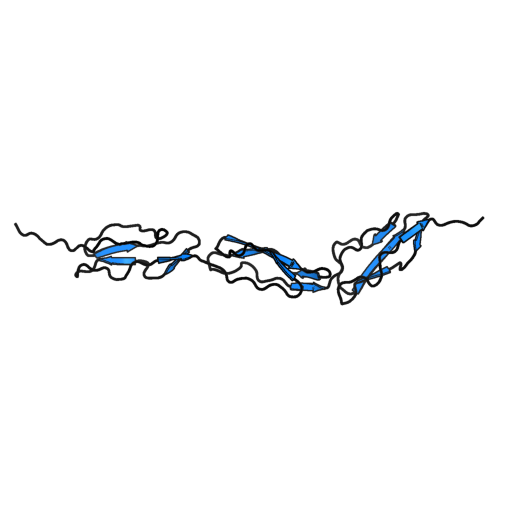 1 100 ? 1.979 0.016 -11.563 1.00 92.00 100 VAL A C 1
ATOM 776 O O . VAL A 1 100 ? 0.854 -0.189 -12.031 1.00 92.00 100 VAL A O 1
ATOM 779 N N . ILE A 1 101 ? 2.190 0.491 -10.342 1.00 94.19 101 ILE A N 1
ATOM 780 C CA . ILE A 1 101 ? 1.110 0.792 -9.416 1.00 94.19 101 ILE A CA 1
ATOM 781 C C . ILE A 1 101 ? 0.451 2.121 -9.786 1.00 94.19 101 ILE A C 1
ATOM 783 O O . ILE A 1 101 ? 1.124 3.117 -10.049 1.00 94.19 101 ILE A O 1
ATOM 787 N N . VAL A 1 102 ? -0.878 2.132 -9.816 1.00 93.12 102 VAL A N 1
ATOM 788 C CA . VAL A 1 102 ? -1.686 3.335 -10.012 1.00 93.12 102 VAL A CA 1
ATOM 789 C C . VAL A 1 102 ? -2.679 3.440 -8.864 1.00 93.12 102 VAL A C 1
ATOM 791 O O . VAL A 1 102 ? -3.603 2.630 -8.759 1.00 93.12 102 VAL A O 1
ATOM 794 N N . GLY A 1 103 ? -2.473 4.445 -8.015 1.00 94.12 103 GLY A N 1
ATOM 795 C CA . GLY A 1 103 ? -3.176 4.629 -6.746 1.00 94.12 103 GLY A CA 1
ATOM 796 C C . GLY A 1 103 ? -2.202 4.624 -5.571 1.00 94.12 103 GLY A C 1
ATOM 797 O O . GLY A 1 103 ? -0.992 4.754 -5.763 1.00 94.12 103 GLY A O 1
ATOM 798 N N . GLU A 1 104 ? -2.736 4.460 -4.365 1.00 96.62 104 GLU A N 1
ATOM 799 C CA . GLU A 1 104 ? -1.932 4.423 -3.145 1.00 96.62 104 GLU A CA 1
ATOM 800 C C . GLU A 1 104 ? -1.300 3.048 -2.936 1.00 96.62 104 GLU A C 1
ATOM 802 O O . GLU A 1 104 ? -1.959 2.010 -3.009 1.00 96.62 104 GLU A O 1
ATOM 807 N N . SER A 1 105 ? 0.009 3.044 -2.687 1.00 95.56 105 SER A N 1
ATOM 808 C CA . SER A 1 105 ? 0.774 1.810 -2.467 1.00 95.56 105 SER A CA 1
ATOM 809 C C . SER A 1 105 ? 0.708 1.312 -1.027 1.00 95.56 105 SER A C 1
ATOM 811 O O . SER A 1 105 ? 1.039 0.159 -0.776 1.00 95.56 105 SER A O 1
ATOM 813 N N . ILE A 1 106 ? 0.284 2.157 -0.089 1.00 96.50 106 ILE A N 1
ATOM 814 C CA . ILE A 1 106 ? 0.202 1.852 1.339 1.00 96.50 106 ILE A CA 1
ATOM 815 C C . ILE A 1 106 ? -1.199 2.207 1.817 1.00 96.50 106 ILE A C 1
ATOM 817 O O . ILE A 1 106 ? -1.742 3.248 1.455 1.00 96.50 106 ILE A O 1
ATOM 821 N N . THR A 1 107 ? -1.771 1.350 2.653 1.00 96.62 107 THR A N 1
ATOM 822 C CA . THR A 1 107 ? -3.053 1.604 3.310 1.00 96.62 107 THR A CA 1
ATOM 823 C C . THR A 1 107 ? -2.966 1.222 4.782 1.00 96.62 107 THR A C 1
ATOM 825 O O . THR A 1 107 ? -2.167 0.359 5.153 1.00 96.62 107 THR A O 1
ATOM 828 N N . VAL A 1 108 ? -3.744 1.904 5.621 1.00 96.12 108 VAL A N 1
ATOM 829 C CA . VAL A 1 108 ? -3.736 1.753 7.081 1.00 96.12 108 VAL A CA 1
ATOM 830 C C . VAL A 1 108 ? -5.136 1.387 7.550 1.00 96.12 108 VAL A C 1
ATOM 832 O O . VAL A 1 108 ? -6.116 1.903 7.012 1.00 96.12 108 VAL A O 1
ATOM 835 N N . CYS A 1 109 ? -5.239 0.504 8.537 1.00 96.50 109 CYS A N 1
ATOM 836 C CA . CYS A 1 109 ? -6.514 0.170 9.146 1.00 96.50 109 CYS A CA 1
ATOM 837 C C . CYS A 1 109 ? -6.943 1.299 10.086 1.00 96.50 109 CYS A C 1
ATOM 839 O O . CYS A 1 109 ? -6.220 1.645 11.026 1.00 96.50 109 CYS A O 1
ATOM 841 N N . ASN A 1 110 ? -8.097 1.907 9.825 1.00 94.69 110 ASN A N 1
ATOM 842 C CA . ASN A 1 110 ? -8.593 3.020 10.625 1.00 94.69 110 ASN A CA 1
ATOM 843 C C . ASN A 1 110 ? -9.355 2.545 11.881 1.00 94.69 110 ASN A C 1
ATOM 845 O O . ASN A 1 110 ? -9.441 1.356 12.195 1.00 94.69 110 ASN A O 1
ATOM 849 N N . ASP A 1 111 ? -9.889 3.502 12.638 1.00 93.75 111 ASP A N 1
ATOM 850 C CA . ASP A 1 111 ? -10.670 3.259 13.854 1.00 93.75 111 ASP A CA 1
ATOM 851 C C . ASP A 1 111 ? -12.120 2.824 13.585 1.00 93.75 111 ASP A C 1
ATOM 853 O O . ASP A 1 111 ? -12.850 2.535 14.527 1.00 93.75 111 ASP A O 1
ATOM 857 N N . GLN A 1 112 ? -12.536 2.753 12.319 1.00 92.69 112 GLN A N 1
ATOM 858 C CA . GLN A 1 112 ? -13.827 2.215 11.884 1.00 92.69 112 GLN A CA 1
ATOM 859 C C . GLN A 1 112 ? -13.722 0.768 11.380 1.00 92.69 112 GLN A C 1
ATOM 861 O O . GLN A 1 112 ? -14.742 0.170 11.046 1.00 92.69 112 GLN A O 1
ATOM 866 N N . GLY A 1 113 ? -12.515 0.190 11.340 1.00 94.62 113 GLY A N 1
ATOM 867 C CA . GLY A 1 113 ? -12.288 -1.137 10.759 1.00 94.62 113 GLY A CA 1
ATOM 868 C C . GLY A 1 113 ? -12.286 -1.117 9.230 1.00 94.62 113 GLY A C 1
ATOM 869 O O . GLY A 1 113 ? -12.607 -2.116 8.593 1.00 94.62 113 GLY A O 1
ATOM 870 N N . GLU A 1 114 ? -11.925 0.019 8.631 1.00 95.50 114 GLU A N 1
ATOM 871 C CA . GLU A 1 114 ? -11.799 0.179 7.186 1.00 95.50 114 GLU A CA 1
ATOM 872 C C . GLU A 1 114 ? -10.368 0.560 6.788 1.00 95.50 114 GLU A C 1
ATOM 874 O O . GLU A 1 114 ? -9.667 1.310 7.475 1.00 95.50 114 GLU A O 1
ATOM 879 N N . TRP A 1 115 ? -9.933 0.071 5.630 1.00 96.19 115 TRP A N 1
ATOM 880 C CA . TRP A 1 115 ? -8.675 0.495 5.024 1.00 96.19 115 TRP A CA 1
ATOM 881 C C . TRP A 1 115 ? -8.793 1.927 4.497 1.00 96.19 115 TRP A C 1
ATOM 883 O O . TRP A 1 115 ? -9.721 2.240 3.752 1.00 96.19 115 TRP A O 1
ATOM 893 N N . THR A 1 116 ? -7.826 2.792 4.822 1.00 96.75 116 THR A N 1
ATOM 894 C CA . THR A 1 116 ? -7.817 4.204 4.386 1.00 96.75 116 THR A CA 1
ATOM 895 C C . THR A 1 116 ? -7.871 4.372 2.868 1.00 96.75 116 THR A C 1
ATOM 897 O O . THR A 1 116 ? -8.414 5.356 2.371 1.00 96.75 116 THR A O 1
ATOM 900 N N . PHE A 1 117 ? -7.299 3.416 2.135 1.00 96.19 117 PHE A N 1
ATOM 901 C CA . PHE A 1 117 ? -7.311 3.358 0.679 1.00 96.19 117 PHE A CA 1
ATOM 902 C C . PHE A 1 117 ? -7.665 1.952 0.180 1.00 96.19 117 PHE A C 1
ATOM 904 O O . PHE A 1 117 ? -7.239 0.963 0.792 1.00 96.19 117 PHE A O 1
ATOM 911 N N . PRO A 1 118 ? -8.401 1.846 -0.943 1.00 94.75 118 PRO A N 1
ATOM 912 C CA . PRO A 1 118 ? -8.688 0.566 -1.576 1.00 94.75 118 PRO A CA 1
ATOM 913 C C . PRO A 1 118 ? -7.435 -0.014 -2.255 1.00 94.75 118 PRO A C 1
ATOM 915 O O . PRO A 1 118 ? -6.471 0.718 -2.502 1.00 94.75 118 PRO A O 1
ATOM 918 N N . PRO A 1 119 ? -7.453 -1.306 -2.636 1.00 95.12 119 PRO A N 1
ATOM 919 C CA . PRO A 1 119 ? -6.381 -1.895 -3.430 1.00 95.12 119 PRO A CA 1
ATOM 920 C C . PRO A 1 119 ? -6.122 -1.104 -4.731 1.00 95.12 119 PRO A C 1
ATOM 922 O O . PRO A 1 119 ? -7.075 -0.772 -5.445 1.00 95.12 119 PRO A O 1
ATOM 925 N N . PRO A 1 120 ? -4.854 -0.808 -5.072 1.00 96.75 120 PRO A N 1
ATOM 926 C CA . PRO A 1 120 ? -4.502 -0.047 -6.265 1.00 96.75 120 PRO A CA 1
ATOM 927 C C . PRO A 1 120 ? -4.627 -0.888 -7.538 1.00 96.75 120 PRO A C 1
ATOM 929 O O . PRO A 1 120 ? -4.803 -2.105 -7.508 1.00 96.75 120 PRO A O 1
ATOM 932 N N . ILE A 1 121 ? -4.491 -0.241 -8.696 1.00 95.62 121 ILE A N 1
ATOM 933 C CA . ILE A 1 121 ? -4.530 -0.920 -9.994 1.00 95.62 121 ILE A CA 1
ATOM 934 C C . ILE A 1 121 ? -3.103 -1.110 -10.501 1.00 95.62 121 ILE A C 1
ATOM 936 O O . ILE A 1 121 ? -2.373 -0.137 -10.676 1.00 95.62 121 ILE A O 1
ATOM 940 N N . CYS A 1 122 ? -2.726 -2.348 -10.815 1.00 95.25 122 CYS A N 1
ATOM 941 C CA . CYS A 1 122 ? -1.495 -2.627 -11.547 1.00 95.25 122 CYS 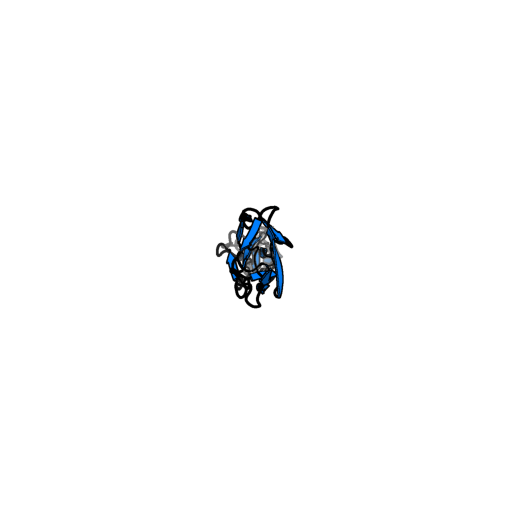A CA 1
ATOM 942 C C . CYS A 1 122 ? -1.752 -2.501 -13.050 1.00 95.25 122 CYS A C 1
ATOM 944 O O . CYS A 1 122 ? -2.489 -3.300 -13.636 1.00 95.25 122 CYS A O 1
ATOM 946 N N . LYS A 1 123 ? -1.158 -1.486 -13.684 1.00 92.62 123 LYS A N 1
ATOM 947 C CA . LYS A 1 123 ? -1.264 -1.265 -15.133 1.00 92.62 123 LYS A CA 1
ATOM 948 C C . LYS A 1 123 ? -0.011 -1.762 -15.851 1.00 92.62 123 LYS A C 1
ATOM 950 O O . LYS A 1 123 ? 1.078 -1.514 -15.342 1.00 92.62 123 LYS A O 1
ATOM 955 N N . PRO A 1 124 ? -0.135 -2.418 -17.020 1.00 92.25 124 PRO A N 1
ATOM 956 C CA . PRO A 1 124 ? 1.024 -2.781 -17.827 1.00 92.25 124 PRO A CA 1
ATOM 957 C C . PRO A 1 124 ? 1.876 -1.549 -18.149 1.00 92.25 124 PRO A C 1
ATOM 959 O O . PRO A 1 124 ? 1.336 -0.540 -18.604 1.00 92.25 124 PRO A O 1
ATOM 962 N N . ALA A 1 125 ? 3.185 -1.640 -17.939 1.00 93.94 125 ALA A N 1
ATOM 963 C CA . ALA A 1 125 ? 4.153 -0.603 -18.289 1.00 93.94 125 ALA A CA 1
ATOM 964 C C . ALA A 1 125 ? 5.557 -1.204 -18.367 1.00 93.94 125 ALA A C 1
ATOM 966 O O . ALA A 1 125 ? 5.841 -2.234 -17.756 1.00 93.94 125 ALA A O 1
ATOM 967 N N . CYS A 1 126 ? 6.446 -0.553 -19.110 1.00 93.38 126 CYS A N 1
ATOM 968 C CA . CYS A 1 126 ? 7.827 -0.998 -19.213 1.00 93.38 126 CYS A CA 1
ATOM 969 C C . CYS A 1 126 ? 8.693 -0.286 -18.181 1.00 93.38 126 CYS A C 1
ATOM 971 O O . CYS A 1 126 ? 8.630 0.934 -18.034 1.00 93.38 126 CYS A O 1
ATOM 973 N N . GLU A 1 127 ? 9.527 -1.048 -17.486 1.00 92.06 127 GLU A N 1
ATOM 974 C CA . GLU A 1 127 ? 10.578 -0.496 -16.636 1.00 92.06 127 GLU A CA 1
ATOM 975 C C . GLU A 1 127 ? 11.711 0.094 -17.474 1.00 92.06 127 GLU A C 1
ATOM 977 O O . GLU A 1 127 ? 11.872 -0.219 -18.662 1.00 92.06 127 GLU A O 1
ATOM 982 N N . PHE A 1 128 ? 12.521 0.934 -16.835 1.00 93.38 128 PHE A N 1
ATOM 983 C CA . PHE A 1 128 ? 13.748 1.442 -17.422 1.00 93.38 128 PHE A CA 1
ATOM 984 C C . PHE A 1 128 ? 14.637 0.293 -17.936 1.00 93.38 128 PHE A C 1
ATOM 986 O O . PHE A 1 128 ? 15.053 -0.552 -17.144 1.00 93.38 128 PHE A O 1
ATOM 993 N N . PRO A 1 129 ? 14.951 0.236 -19.248 1.00 93.62 129 PRO A N 1
ATOM 994 C CA . PRO A 1 129 ? 15.693 -0.886 -19.827 1.00 93.62 129 PRO A CA 1
ATOM 995 C C . PRO A 1 129 ? 17.165 -0.935 -19.390 1.00 93.62 129 PRO A C 1
ATOM 997 O O . PRO A 1 129 ? 17.849 -1.911 -19.699 1.00 93.62 129 PRO A O 1
ATOM 1000 N N . GLY A 1 130 ? 17.650 0.094 -18.687 1.00 94.50 130 GLY A N 1
ATOM 1001 C CA . GLY A 1 130 ? 19.057 0.288 -18.358 1.00 94.50 130 GLY A CA 1
ATOM 1002 C C . GLY A 1 130 ? 19.791 1.110 -19.416 1.00 94.50 130 GLY A C 1
ATOM 1003 O O . GLY A 1 130 ? 19.251 1.398 -20.484 1.00 94.50 130 GLY A O 1
ATOM 1004 N N . GLU A 1 131 ? 21.040 1.465 -19.112 1.00 95.94 131 GLU A N 1
ATOM 1005 C CA . GLU A 1 131 ? 21.909 2.202 -20.032 1.00 95.94 131 GLU A CA 1
ATOM 1006 C C . GLU A 1 131 ? 22.902 1.274 -20.740 1.00 95.94 131 GLU A C 1
ATOM 1008 O O . GLU A 1 131 ? 23.531 0.429 -20.092 1.00 95.94 131 GLU A O 1
ATOM 1013 N N . PRO A 1 132 ? 23.091 1.414 -22.062 1.00 96.12 132 PRO A N 1
ATOM 1014 C CA . PRO A 1 132 ? 24.120 0.672 -22.767 1.00 96.12 132 PRO A CA 1
ATOM 1015 C C . PRO A 1 132 ? 25.505 1.246 -22.459 1.00 96.12 132 PRO A C 1
ATOM 1017 O O . PRO A 1 132 ? 25.694 2.453 -22.331 1.00 96.12 132 PRO A O 1
ATOM 1020 N N . ALA A 1 133 ? 26.522 0.386 -22.402 1.00 96.69 133 ALA A N 1
ATOM 1021 C CA . ALA A 1 133 ? 27.899 0.849 -22.252 1.00 96.69 133 ALA A CA 1
ATOM 1022 C C . ALA A 1 133 ? 28.272 1.799 -23.404 1.00 96.69 133 ALA A C 1
ATOM 1024 O O . ALA A 1 133 ? 28.122 1.431 -24.567 1.00 96.69 133 ALA A O 1
ATOM 1025 N N . HIS A 1 134 ? 28.789 2.988 -23.081 1.00 97.00 134 HIS A N 1
ATOM 1026 C CA . HIS A 1 134 ? 29.096 4.057 -24.044 1.00 97.00 134 HIS A CA 1
ATOM 1027 C C . HIS A 1 134 ? 27.882 4.588 -24.824 1.00 97.00 134 HIS A C 1
ATOM 1029 O O . HIS A 1 134 ? 28.013 5.005 -25.977 1.00 97.00 134 HIS A O 1
ATOM 1035 N N . GLY A 1 135 ? 26.709 4.601 -24.200 1.00 96.56 135 GLY A N 1
ATOM 1036 C CA . GLY A 1 135 ? 25.532 5.290 -24.707 1.00 96.56 135 GLY A CA 1
ATOM 1037 C C . GLY A 1 135 ? 24.544 5.597 -23.594 1.00 96.56 135 GLY A C 1
ATOM 1038 O O . GLY A 1 135 ? 24.811 5.333 -22.422 1.00 96.56 135 GLY A O 1
ATOM 1039 N N . HIS A 1 136 ? 23.408 6.153 -23.987 1.00 97.44 136 HIS A N 1
ATOM 1040 C CA . HIS A 1 136 ? 22.289 6.429 -23.106 1.00 97.44 136 HIS A CA 1
ATOM 1041 C C . HIS A 1 136 ? 20.943 6.194 -23.807 1.00 97.44 136 HIS A C 1
ATOM 1043 O O . HIS A 1 136 ? 20.858 6.130 -25.037 1.00 97.44 136 HIS A O 1
ATOM 1049 N N . VAL A 1 137 ? 19.881 6.054 -23.023 1.00 97.81 137 VAL A N 1
ATOM 1050 C CA . VAL A 1 137 ? 18.504 5.842 -23.465 1.00 97.81 137 VAL A CA 1
ATOM 1051 C C . VAL A 1 137 ? 17.699 7.116 -23.247 1.00 97.81 137 VAL A C 1
ATOM 1053 O O . VAL A 1 137 ? 17.629 7.650 -22.140 1.00 97.81 137 VAL A O 1
ATOM 1056 N N . VAL A 1 138 ? 17.031 7.582 -24.303 1.00 97.06 138 VAL A N 1
ATOM 1057 C CA . VAL A 1 138 ? 16.224 8.811 -24.287 1.00 97.06 138 VAL A CA 1
ATOM 1058 C C . VAL A 1 138 ? 14.799 8.592 -24.814 1.00 97.06 138 VAL A C 1
ATOM 1060 O O . VAL A 1 138 ? 14.626 7.950 -25.854 1.00 97.06 138 VAL A O 1
ATOM 1063 N N . PRO A 1 139 ? 13.763 9.157 -24.159 1.00 96.50 139 PRO A N 1
ATOM 1064 C CA . PRO A 1 139 ? 13.832 9.886 -22.887 1.00 96.50 139 PRO A CA 1
ATOM 1065 C C . PRO A 1 139 ? 14.093 8.941 -21.703 1.00 96.50 139 PRO A C 1
ATOM 1067 O O . PRO A 1 139 ? 13.654 7.794 -21.726 1.00 96.50 139 PRO A O 1
ATOM 1070 N N . THR A 1 140 ? 14.764 9.421 -20.655 1.00 95.12 140 THR A N 1
ATOM 1071 C CA . THR A 1 140 ? 15.014 8.657 -19.420 1.00 95.12 140 THR A CA 1
ATOM 1072 C C . THR A 1 140 ? 13.839 8.821 -18.455 1.00 95.12 140 THR A C 1
ATOM 1074 O O . THR A 1 140 ? 13.527 9.933 -18.029 1.00 95.12 140 THR A O 1
ATOM 1077 N N . LYS A 1 141 ? 13.172 7.718 -18.112 1.00 92.81 141 LYS A N 1
ATOM 1078 C CA . LYS A 1 141 ? 12.069 7.653 -17.145 1.00 92.81 141 LYS A CA 1
ATOM 1079 C C . LYS A 1 141 ? 12.203 6.378 -16.316 1.00 92.81 141 LYS A C 1
ATOM 1081 O O . LYS A 1 141 ? 12.781 5.401 -16.779 1.00 92.81 141 LYS A O 1
ATOM 1086 N N . PHE A 1 142 ? 11.619 6.368 -15.120 1.00 86.62 142 PHE A N 1
ATOM 1087 C CA . PHE A 1 142 ? 11.520 5.148 -14.310 1.00 86.62 142 PHE A CA 1
ATOM 1088 C C . PHE A 1 142 ? 10.592 4.107 -14.950 1.00 86.62 142 PHE A C 1
ATOM 1090 O O . PHE A 1 142 ? 10.894 2.913 -14.940 1.00 86.62 142 PHE A O 1
ATOM 1097 N N . HIS A 1 143 ? 9.498 4.577 -15.553 1.00 91.38 143 HIS A N 1
ATOM 1098 C CA . HIS A 1 143 ? 8.497 3.753 -16.219 1.00 91.38 143 HIS A CA 1
ATOM 1099 C C . HIS A 1 143 ? 8.040 4.400 -17.526 1.00 91.38 143 HIS A C 1
ATOM 1101 O O . HIS A 1 143 ? 8.074 5.626 -17.668 1.00 91.38 143 HIS A O 1
ATOM 1107 N N . TYR A 1 144 ? 7.597 3.558 -18.453 1.00 93.94 144 TYR A N 1
ATOM 1108 C CA . TYR A 1 144 ? 7.142 3.950 -19.779 1.00 93.94 144 TYR A CA 1
ATOM 1109 C C . TYR A 1 144 ? 5.772 3.361 -20.056 1.00 93.94 144 TYR A C 1
ATOM 1111 O O . TYR A 1 144 ? 5.558 2.153 -19.897 1.00 93.94 144 TYR A O 1
ATOM 1119 N N . ASP A 1 145 ? 4.863 4.221 -20.499 1.00 93.06 145 ASP A N 1
ATOM 1120 C CA . ASP A 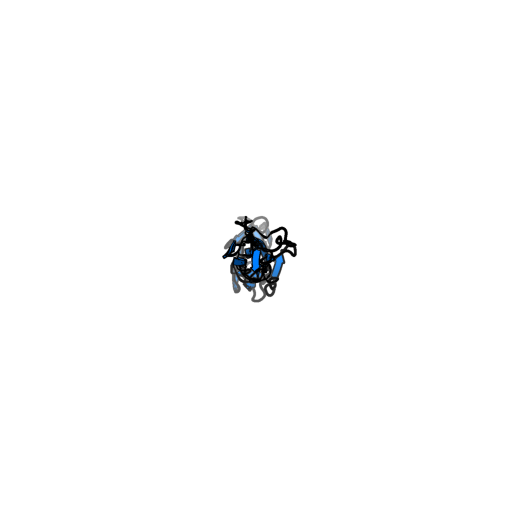1 145 ? 3.510 3.811 -20.835 1.00 93.06 145 ASP A CA 1
ATOM 1121 C C . ASP A 1 145 ? 3.497 2.958 -22.108 1.00 93.06 145 ASP A C 1
ATOM 1123 O O . ASP A 1 145 ? 4.390 2.999 -22.964 1.00 93.06 145 ASP A O 1
ATOM 1127 N N . ILE A 1 146 ? 2.435 2.174 -22.252 1.00 93.94 146 ILE A N 1
ATOM 1128 C CA . ILE A 1 146 ? 2.226 1.329 -23.422 1.00 93.94 146 ILE A CA 1
ATOM 1129 C C . ILE A 1 146 ? 2.253 2.171 -24.700 1.00 93.94 146 ILE A C 1
ATOM 1131 O O . ILE A 1 146 ? 1.545 3.164 -24.842 1.00 93.94 146 ILE A O 1
ATOM 1135 N N . GLY A 1 147 ? 3.061 1.735 -25.665 1.00 94.75 147 GLY A N 1
ATOM 1136 C CA . GLY A 1 147 ? 3.248 2.406 -26.944 1.00 94.75 147 GLY A CA 1
ATOM 1137 C C . GLY A 1 147 ? 4.358 3.456 -26.955 1.00 94.75 147 GLY A C 1
ATOM 1138 O O . GLY A 1 147 ? 4.805 3.795 -28.058 1.00 94.75 147 GLY A O 1
ATOM 1139 N N . GLU A 1 148 ? 4.846 3.912 -25.793 1.00 96.25 148 GLU A N 1
ATOM 1140 C CA . GLU A 1 148 ? 6.000 4.811 -25.721 1.00 96.25 148 GLU A CA 1
ATOM 1141 C C . GLU A 1 148 ? 7.245 4.162 -26.325 1.00 96.25 148 GLU A C 1
ATOM 1143 O O . GLU A 1 148 ? 7.392 2.935 -26.380 1.00 96.25 148 GLU A O 1
ATOM 1148 N N . MET A 1 149 ? 8.145 5.010 -26.815 1.00 97.44 149 MET A N 1
ATOM 1149 C CA . MET A 1 149 ? 9.415 4.580 -27.373 1.00 97.44 149 MET A CA 1
ATOM 1150 C C . MET A 1 149 ? 10.567 5.273 -26.684 1.00 97.44 149 MET A C 1
ATOM 1152 O O . MET A 1 149 ? 10.510 6.474 -26.422 1.00 97.44 149 MET A O 1
ATOM 1156 N N . VAL A 1 150 ? 11.650 4.527 -26.536 1.00 97.69 150 VAL A N 1
ATOM 1157 C CA . VAL A 1 150 ? 12.959 5.080 -26.228 1.00 97.69 150 VAL A CA 1
ATOM 1158 C C . VAL A 1 150 ? 13.922 4.826 -27.376 1.00 97.69 150 VAL A C 1
ATOM 1160 O O . VAL A 1 150 ? 13.778 3.863 -28.134 1.00 97.69 150 VAL A O 1
ATOM 1163 N N . THR A 1 151 ? 14.893 5.716 -27.521 1.00 98.00 151 THR A N 1
ATOM 1164 C CA . THR A 1 151 ? 15.950 5.642 -28.527 1.00 98.00 151 THR A CA 1
ATOM 1165 C C . THR A 1 151 ? 17.281 5.452 -27.819 1.00 98.00 151 THR A C 1
ATOM 1167 O O . THR A 1 151 ? 17.545 6.103 -26.811 1.00 98.00 151 THR A O 1
ATOM 1170 N N . VAL A 1 152 ? 18.097 4.543 -28.344 1.00 97.88 152 VAL A N 1
ATOM 1171 C CA . VAL A 1 152 ? 19.470 4.348 -27.886 1.00 97.88 152 VAL A CA 1
ATOM 1172 C C . VAL A 1 152 ? 20.367 5.329 -28.626 1.00 97.88 152 VAL A C 1
ATOM 1174 O O . VAL A 1 152 ? 20.492 5.263 -29.851 1.00 97.88 152 VAL A O 1
ATOM 1177 N N . GLU A 1 153 ? 21.009 6.215 -27.881 1.00 97.44 153 GLU A N 1
ATOM 1178 C CA . GLU A 1 153 ? 21.977 7.177 -28.389 1.00 97.44 153 GLU A CA 1
ATOM 1179 C C . GLU A 1 153 ? 23.374 6.785 -27.915 1.00 97.44 153 GLU A C 1
ATOM 1181 O O . GLU A 1 153 ? 23.649 6.701 -26.723 1.00 97.44 153 GLU A O 1
ATOM 1186 N N . CYS A 1 154 ? 24.276 6.509 -28.854 1.00 97.12 154 CYS A N 1
ATOM 1187 C CA . CYS A 1 154 ? 25.655 6.176 -28.519 1.00 97.12 154 CYS A CA 1
ATOM 1188 C C . CYS A 1 154 ? 26.514 7.434 -28.391 1.00 97.12 154 CYS A C 1
ATOM 1190 O O . CYS A 1 154 ? 26.327 8.408 -29.122 1.00 97.12 154 CYS A O 1
ATOM 1192 N N . LEU A 1 155 ? 27.505 7.382 -27.500 1.00 97.38 155 LEU A N 1
ATOM 1193 C CA . LEU A 1 155 ? 28.522 8.421 -27.384 1.00 97.38 155 LEU A CA 1
ATOM 1194 C C . LEU A 1 155 ? 29.335 8.540 -28.682 1.00 97.38 155 LEU A C 1
ATOM 1196 O O . LEU A 1 155 ? 29.428 7.608 -29.485 1.00 97.38 155 LEU A O 1
ATOM 1200 N N . HIS A 1 156 ? 29.967 9.697 -28.874 1.00 95.44 156 HIS A N 1
ATOM 1201 C CA . HIS A 1 156 ? 30.774 9.964 -30.061 1.00 95.44 156 HIS A CA 1
ATOM 1202 C C . HIS A 1 156 ? 31.865 8.899 -30.271 1.00 95.44 156 HIS A C 1
ATOM 1204 O O . HIS A 1 156 ? 32.562 8.507 -29.336 1.00 95.44 156 HIS A O 1
ATOM 1210 N N . GLY A 1 157 ? 32.027 8.441 -31.516 1.00 94.69 157 GLY A N 1
ATOM 1211 C CA . GLY A 1 157 ? 32.943 7.350 -31.867 1.00 94.69 157 GLY A CA 1
ATOM 1212 C C . GLY A 1 157 ? 32.353 5.946 -31.699 1.00 94.69 157 GLY A C 1
ATOM 1213 O O . GLY A 1 157 ? 33.036 4.971 -32.012 1.00 94.69 157 GLY A O 1
ATOM 1214 N N . PHE A 1 158 ? 31.093 5.823 -31.271 1.00 96.88 158 PHE A N 1
ATOM 1215 C CA . PHE A 1 158 ? 30.368 4.558 -31.170 1.00 96.88 158 PHE A CA 1
ATOM 1216 C C . PHE A 1 158 ? 29.120 4.558 -32.061 1.00 96.88 158 PHE A C 1
ATOM 1218 O O . PHE A 1 158 ? 28.538 5.598 -32.357 1.00 96.88 158 PHE A O 1
ATOM 1225 N N . ARG A 1 159 ? 28.694 3.367 -32.488 1.00 95.12 159 ARG A N 1
ATOM 1226 C CA . ARG A 1 159 ? 27.456 3.134 -33.243 1.00 95.12 159 ARG A CA 1
ATOM 1227 C C . ARG A 1 159 ? 26.589 2.081 -32.567 1.00 95.12 159 ARG A C 1
ATOM 1229 O O . ARG A 1 159 ? 27.110 1.163 -31.929 1.00 95.12 159 ARG A O 1
ATOM 1236 N N . VAL A 1 160 ? 25.278 2.190 -32.770 1.00 96.94 160 VAL A N 1
ATOM 1237 C CA . VAL A 1 160 ? 24.298 1.217 -32.278 1.00 96.94 160 VAL A CA 1
ATOM 1238 C C . VAL A 1 160 ? 24.464 -0.113 -33.016 1.00 96.94 160 VAL A C 1
ATOM 1240 O O . VAL A 1 160 ? 24.512 -0.153 -34.246 1.00 96.94 160 VAL A O 1
ATOM 1243 N N . LEU A 1 161 ? 24.509 -1.208 -32.260 1.00 96.31 161 LEU A N 1
ATOM 1244 C CA . LEU A 1 161 ? 24.419 -2.579 -32.749 1.00 96.31 161 LEU A CA 1
ATOM 1245 C C . LEU A 1 161 ? 23.172 -3.243 -32.147 1.00 96.31 161 LEU A C 1
ATOM 1247 O O . LEU A 1 161 ? 23.139 -3.553 -30.954 1.00 96.31 161 LEU A O 1
ATOM 1251 N N . GLY A 1 162 ? 22.155 -3.455 -32.983 1.00 95.06 162 GLY A N 1
ATOM 1252 C CA . GLY A 1 162 ? 20.841 -3.963 -32.582 1.00 95.06 162 GLY A CA 1
ATOM 1253 C C . GLY A 1 162 ? 19.714 -3.008 -32.978 1.00 95.06 162 GLY A C 1
ATOM 1254 O O . GLY A 1 162 ? 19.860 -2.230 -33.921 1.00 95.06 162 GLY A O 1
ATOM 1255 N N . ALA A 1 163 ? 18.588 -3.070 -32.264 1.00 96.62 163 ALA A N 1
ATOM 1256 C CA . ALA A 1 163 ? 17.452 -2.182 -32.491 1.00 96.62 163 ALA A CA 1
ATOM 1257 C C . ALA A 1 163 ? 17.723 -0.786 -31.887 1.00 96.62 163 ALA A C 1
ATOM 1259 O O . ALA A 1 163 ? 17.863 -0.679 -30.671 1.00 96.62 163 ALA A O 1
ATOM 1260 N N . PRO A 1 164 ? 17.761 0.299 -32.684 1.00 96.12 164 PRO A N 1
ATOM 1261 C CA . PRO A 1 164 ? 18.031 1.644 -32.163 1.00 96.12 164 PRO A CA 1
ATOM 1262 C C . PRO A 1 164 ? 16.854 2.242 -31.391 1.00 96.12 164 PRO A C 1
ATOM 1264 O O . PRO A 1 164 ? 17.016 3.252 -30.713 1.00 96.12 164 PRO A O 1
ATOM 1267 N N . ARG A 1 165 ? 15.661 1.650 -31.513 1.00 97.62 165 ARG A N 1
ATOM 1268 C CA . ARG A 1 165 ? 14.437 2.113 -30.860 1.00 97.62 165 ARG A CA 1
ATOM 1269 C C . ARG A 1 165 ? 13.731 0.934 -30.213 1.00 97.62 165 ARG A C 1
ATOM 1271 O O . ARG A 1 165 ? 13.540 -0.100 -30.851 1.00 97.62 165 ARG A O 1
ATOM 1278 N N . LEU A 1 166 ? 13.325 1.120 -28.967 1.00 97.56 166 LEU A N 1
ATOM 1279 C CA . LEU A 1 166 ? 12.606 0.140 -28.164 1.00 97.56 166 LEU A CA 1
ATOM 1280 C C . LEU A 1 166 ? 11.206 0.694 -27.924 1.00 97.56 166 LEU A C 1
ATOM 1282 O O . LEU A 1 166 ? 11.070 1.808 -27.423 1.00 97.56 166 LEU A O 1
ATOM 1286 N N . ARG A 1 167 ? 10.165 -0.051 -28.300 1.00 97.19 167 ARG A N 1
ATOM 1287 C CA . ARG A 1 167 ? 8.768 0.317 -28.032 1.00 97.19 167 ARG A CA 1
ATOM 1288 C C . ARG A 1 167 ? 8.242 -0.499 -26.858 1.00 97.19 167 ARG A C 1
ATOM 1290 O O . ARG A 1 167 ? 8.403 -1.718 -26.865 1.00 97.19 167 ARG A O 1
ATOM 1297 N N . CYS A 1 168 ? 7.564 0.143 -25.913 1.00 96.19 168 CYS A N 1
ATOM 1298 C CA . CYS A 1 168 ? 6.828 -0.571 -24.883 1.00 96.19 168 CYS A CA 1
ATOM 1299 C C . CYS A 1 168 ? 5.576 -1.224 -25.489 1.00 96.19 168 CYS A C 1
ATOM 1301 O O . CYS A 1 168 ? 4.711 -0.542 -26.045 1.00 96.19 168 CYS A O 1
ATOM 1303 N N . THR A 1 169 ? 5.505 -2.553 -25.466 1.00 94.12 169 THR A N 1
ATOM 1304 C CA . THR A 1 169 ? 4.405 -3.322 -26.065 1.00 94.12 169 THR A CA 1
ATOM 1305 C C . THR A 1 169 ? 3.191 -3.364 -25.142 1.00 94.12 169 THR A C 1
ATOM 1307 O O . THR A 1 169 ? 3.293 -3.036 -23.967 1.00 94.12 169 THR A O 1
ATOM 1310 N N . SER A 1 170 ? 2.041 -3.831 -25.643 1.00 90.75 170 SER A N 1
ATOM 1311 C CA . SER A 1 170 ? 0.797 -3.964 -24.865 1.00 90.75 170 SER A CA 1
ATOM 1312 C C . SER A 1 170 ? 0.890 -4.891 -23.651 1.00 90.75 170 SER A C 1
ATOM 1314 O O . SER A 1 170 ? -0.016 -4.888 -22.824 1.00 90.75 170 SER A O 1
ATOM 1316 N N . THR A 1 171 ? 1.954 -5.687 -23.538 1.00 85.56 171 THR A N 1
ATOM 1317 C CA . THR A 1 171 ? 2.178 -6.610 -22.421 1.00 85.56 171 THR A CA 1
ATOM 1318 C C . THR A 1 171 ? 3.108 -6.037 -21.349 1.00 85.56 171 THR A C 1
ATOM 1320 O O . THR A 1 171 ? 3.461 -6.769 -20.435 1.00 85.56 171 THR A O 1
ATOM 1323 N N . GLY A 1 172 ? 3.554 -4.777 -21.463 1.00 89.19 172 GLY A N 1
ATOM 1324 C CA . GLY A 1 172 ? 4.516 -4.191 -20.516 1.00 89.19 172 GLY A CA 1
ATOM 1325 C C . GLY A 1 172 ? 5.954 -4.695 -20.706 1.00 89.19 172 GLY A C 1
ATOM 1326 O O . GLY A 1 172 ? 6.740 -4.731 -19.762 1.00 89.19 172 GLY A O 1
ATOM 1327 N N . HIS A 1 173 ? 6.315 -5.103 -21.928 1.00 91.75 173 HIS A N 1
ATOM 1328 C CA . HIS A 1 173 ? 7.675 -5.527 -22.273 1.00 91.75 173 HIS A CA 1
ATOM 1329 C C . HIS A 1 173 ? 8.230 -4.731 -23.452 1.00 91.75 173 HIS A C 1
ATOM 1331 O O . HIS A 1 173 ? 7.489 -4.285 -24.326 1.00 91.75 173 HIS A O 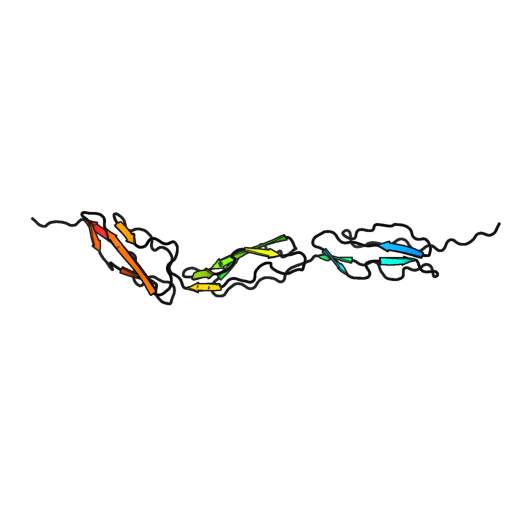1
ATOM 1337 N N . TRP A 1 174 ? 9.550 -4.564 -23.507 1.00 95.06 174 TRP A N 1
ATOM 1338 C CA . TRP A 1 174 ? 10.199 -3.897 -24.631 1.00 95.06 174 TRP A CA 1
ATOM 1339 C C . TRP A 1 174 ? 10.138 -4.750 -25.901 1.00 95.06 174 TRP A C 1
ATOM 1341 O O . TRP A 1 174 ? 10.312 -5.966 -25.865 1.00 95.06 174 TRP A O 1
ATOM 1351 N N . SER A 1 175 ? 9.931 -4.104 -27.050 1.00 96.50 175 SER A N 1
ATOM 1352 C CA . SER A 1 175 ? 9.842 -4.758 -28.364 1.00 96.50 175 SER A CA 1
ATOM 1353 C C . SER A 1 175 ? 11.124 -5.475 -28.798 1.00 96.50 175 SER A C 1
ATOM 1355 O O . SER A 1 175 ? 11.126 -6.215 -29.779 1.00 96.50 175 SER A O 1
ATOM 1357 N N . SER A 1 176 ? 12.246 -5.188 -28.144 1.00 96.12 176 SER A N 1
ATOM 1358 C CA . SER A 1 176 ? 13.569 -5.743 -28.426 1.00 96.12 176 SER A CA 1
ATOM 1359 C C . SER A 1 176 ? 14.427 -5.669 -27.154 1.00 96.12 176 SER A C 1
ATOM 1361 O O . SER A 1 176 ? 14.094 -4.902 -26.251 1.00 96.12 176 SER A O 1
ATOM 1363 N N . PRO A 1 177 ? 15.514 -6.449 -27.042 1.00 95.81 177 PRO A N 1
ATOM 1364 C CA . PRO A 1 177 ? 16.492 -6.276 -25.968 1.00 95.81 177 PRO A CA 1
ATOM 1365 C C . PRO A 1 177 ? 17.289 -4.972 -26.141 1.00 95.81 177 PRO A C 1
ATOM 1367 O O . PRO A 1 177 ? 17.411 -4.465 -27.260 1.00 95.81 177 PRO A O 1
ATOM 1370 N N . LEU A 1 178 ? 17.866 -4.457 -25.047 1.00 96.25 178 LEU A N 1
ATOM 1371 C CA . LEU A 1 178 ? 18.706 -3.254 -25.061 1.00 96.25 178 LEU A CA 1
ATOM 1372 C C . LEU A 1 178 ? 19.881 -3.416 -26.046 1.00 96.25 178 LEU A C 1
ATOM 1374 O O . LEU A 1 178 ? 20.632 -4.393 -25.990 1.00 96.25 178 LEU A O 1
ATOM 1378 N N . ALA A 1 179 ? 20.023 -2.466 -26.974 1.00 96.19 179 ALA A N 1
ATOM 1379 C CA . ALA A 1 179 ? 21.089 -2.479 -27.973 1.00 96.19 179 ALA A CA 1
ATOM 1380 C C . ALA A 1 179 ? 22.442 -2.081 -27.369 1.00 96.19 179 ALA A C 1
ATOM 1382 O O . ALA A 1 179 ? 22.506 -1.402 -26.352 1.00 96.19 179 ALA A O 1
ATOM 1383 N N . HIS A 1 180 ? 23.536 -2.472 -28.023 1.00 96.75 180 HIS A N 1
ATOM 1384 C CA . HIS A 1 180 ? 24.891 -2.185 -27.543 1.00 96.75 180 HIS A CA 1
ATOM 1385 C C . HIS A 1 180 ? 25.544 -1.083 -28.378 1.00 96.75 180 HIS A C 1
ATOM 1387 O O . HIS A 1 180 ? 25.390 -1.069 -29.600 1.00 96.75 180 HIS A O 1
ATOM 1393 N N . CYS A 1 181 ? 26.349 -0.222 -27.755 1.00 97.31 181 CYS A N 1
ATOM 1394 C CA . CYS A 1 181 ? 27.184 0.739 -28.472 1.00 97.31 181 CYS A CA 1
ATOM 1395 C C . CYS A 1 181 ? 28.586 0.160 -28.700 1.00 97.31 181 CYS A C 1
ATOM 1397 O O . CYS A 1 181 ? 29.267 -0.271 -27.768 1.00 97.31 181 CYS A O 1
ATOM 1399 N N . ARG A 1 182 ? 29.024 0.112 -29.963 1.00 95.75 182 ARG A N 1
ATOM 1400 C CA . ARG A 1 182 ? 30.339 -0.424 -30.359 1.00 95.75 182 ARG A CA 1
ATOM 1401 C C . ARG A 1 182 ? 31.174 0.629 -31.083 1.00 95.75 182 ARG A C 1
ATOM 1403 O O . ARG A 1 182 ? 30.588 1.414 -31.826 1.00 95.75 182 ARG A O 1
ATOM 1410 N N . PRO A 1 183 ? 32.511 0.631 -30.921 1.00 95.38 183 PRO A N 1
ATOM 1411 C CA . PRO A 1 183 ? 33.375 1.580 -31.611 1.00 95.38 183 PRO A CA 1
ATOM 1412 C C . PRO A 1 183 ? 33.169 1.549 -33.127 1.00 95.38 183 PRO A C 1
ATOM 1414 O O . PRO A 1 183 ? 33.010 0.484 -33.731 1.00 95.38 183 PRO A O 1
ATOM 1417 N N . ILE A 1 184 ? 33.192 2.723 -33.745 1.00 93.00 184 ILE A N 1
ATOM 1418 C CA . ILE A 1 184 ? 33.226 2.868 -35.197 1.00 93.00 184 ILE A CA 1
ATOM 1419 C C . ILE A 1 184 ? 34.673 2.620 -35.637 1.00 93.00 184 ILE A C 1
ATOM 1421 O O . ILE A 1 184 ? 35.565 3.395 -35.305 1.00 93.00 184 ILE A O 1
ATOM 1425 N N . ILE A 1 185 ? 34.914 1.526 -36.361 1.00 85.88 185 ILE A N 1
ATOM 1426 C CA . ILE A 1 185 ? 36.228 1.222 -36.941 1.00 85.88 185 ILE A CA 1
ATOM 1427 C C . ILE A 1 185 ? 36.251 1.793 -38.359 1.00 85.88 185 ILE A C 1
ATOM 1429 O O . ILE A 1 185 ? 35.476 1.354 -39.210 1.00 85.88 185 ILE A O 1
ATOM 1433 N N . TYR A 1 186 ? 37.131 2.758 -38.615 1.00 76.81 186 TYR A N 1
ATOM 1434 C CA . TYR A 1 186 ? 37.451 3.182 -39.976 1.00 76.81 186 TYR A CA 1
ATOM 1435 C C . TYR A 1 186 ? 38.370 2.124 -40.596 1.00 76.81 186 TYR A C 1
ATOM 1437 O O . TYR A 1 186 ? 39.432 1.839 -40.046 1.00 76.81 186 TYR A O 1
ATOM 1445 N N . GLN A 1 187 ? 37.952 1.505 -41.701 1.00 62.88 187 GLN A N 1
ATOM 1446 C CA . GLN A 1 187 ? 38.876 0.721 -42.520 1.00 62.88 187 GLN A CA 1
ATOM 1447 C C . GLN A 1 187 ? 39.706 1.709 -43.343 1.00 62.88 187 GLN A C 1
ATOM 1449 O O . GLN A 1 187 ? 39.141 2.473 -44.126 1.00 62.88 187 GLN A O 1
ATOM 1454 N N . SER A 1 188 ? 41.013 1.730 -43.083 1.00 54.59 188 SER A N 1
ATOM 1455 C CA . SER A 1 188 ? 42.035 2.379 -43.911 1.00 54.59 188 SER A CA 1
ATOM 1456 C C . SER A 1 188 ? 42.396 1.511 -45.105 1.00 54.59 188 SER A C 1
ATOM 1458 O O . SER A 1 188 ? 42.566 0.292 -44.858 1.00 54.59 188 SER A O 1
#

Secondary structure (DSSP, 8-state):
-------BPPPP----TT-EES----BTT-EEEEE--TTEEEES-SEEEB-TTSSBSSPPPEEEEPBPPPPPPPTTEEEE--S--BTT-EEEEEEPTTEEEES-SEEEB-TTS-BSSPPPEEEE-EEP--PPTTEEEES--SEE-TT-EEEEEEPTTEEEES-SEEEBPTTSSBSSPPPEEEE-----

Sequence (188 aa):
MCFIPVIQCPPLNLEDTHLRTEAHNRTYGSRVMFSCPTGYRLVGSPVIICLKNQTWSDAPPFCEAIECEPPLAPNNGRVLDTGRYLTGDFLQFTCNAGFVIVGESITVCNDQGEWTFPPPICKPACEFPGEPAHGHVVPTKFHYDIGEMVTVECLHGFRVLGAPRLRCTSTGHWSSPLAHCRPIIYQS